Protein AF-A0A1G3C0N1-F1 (afdb_monomer_lite)

Foldseek 3Di:
DLVVLLVQLVQQVVCLVVVNQDDPQAGQRPHPALQVNLQVLLVCLLVLVVVLVVDPDPVSNVVSVVSNVSSVVNNVRSVPPVSVVSSLVSNCVVCVVVVVVVVNVVSVVVVVVCVVVPDPVVVVVVVVVVPVVVVVVVCPPVVVVVLLVVLQVVQCVVPVDPGQDDDPVSSVVSSVVVVVVVVD

Structure (mmCIF, N/CA/C/O backbone):
data_AF-A0A1G3C0N1-F1
#
_entry.id   AF-A0A1G3C0N1-F1
#
loop_
_atom_site.group_PDB
_atom_site.id
_atom_site.type_symbol
_atom_site.label_atom_id
_atom_site.label_alt_id
_atom_site.label_comp_id
_atom_site.label_asym_id
_atom_site.label_entity_id
_atom_site.label_seq_id
_atom_site.pdbx_PDB_ins_code
_atom_site.Cartn_x
_atom_site.Cartn_y
_atom_site.Cartn_z
_atom_site.occupancy
_atom_site.B_iso_or_equiv
_atom_site.auth_seq_id
_atom_site.auth_comp_id
_atom_site.auth_asym_id
_atom_site.auth_atom_id
_atom_site.pdbx_PDB_model_num
ATOM 1 N N . MET A 1 1 ? -17.472 -2.611 -1.459 1.00 78.94 1 MET A N 1
ATOM 2 C CA . MET A 1 1 ? -16.005 -2.430 -1.594 1.00 78.94 1 MET A CA 1
ATOM 3 C C . MET A 1 1 ? -15.226 -2.681 -0.298 1.00 78.94 1 MET A C 1
ATOM 5 O O . MET A 1 1 ? -14.210 -3.360 -0.350 1.00 78.94 1 MET A O 1
ATOM 9 N N . LEU A 1 2 ? -15.660 -2.189 0.870 1.00 82.31 2 LEU A N 1
ATOM 10 C CA . LEU A 1 2 ? -14.962 -2.485 2.137 1.00 82.31 2 LEU A CA 1
ATOM 11 C C . LEU A 1 2 ? -15.117 -3.945 2.584 1.00 82.31 2 LEU A C 1
ATOM 13 O O . LEU A 1 2 ? -14.134 -4.579 2.949 1.00 82.31 2 LEU A O 1
ATOM 17 N N . ILE A 1 3 ? -16.322 -4.504 2.449 1.00 83.62 3 ILE A N 1
ATOM 18 C CA . ILE A 1 3 ? -16.603 -5.918 2.749 1.00 83.62 3 ILE A CA 1
ATOM 19 C C . ILE A 1 3 ? -15.749 -6.840 1.865 1.00 83.62 3 ILE A C 1
ATOM 21 O O . ILE A 1 3 ? -15.097 -7.752 2.359 1.00 83.62 3 ILE A O 1
ATOM 25 N N . THR A 1 4 ? -15.679 -6.554 0.559 1.00 86.31 4 THR A N 1
ATOM 26 C CA . THR A 1 4 ? -14.843 -7.312 -0.385 1.00 86.31 4 THR A CA 1
ATOM 27 C C . THR A 1 4 ? -13.362 -7.223 -0.027 1.00 86.31 4 THR A C 1
ATOM 29 O O . THR A 1 4 ? -12.650 -8.211 -0.144 1.00 86.31 4 THR A O 1
ATOM 32 N N . CYS A 1 5 ? -12.898 -6.073 0.470 1.00 85.12 5 CYS A N 1
ATOM 33 C CA . CYS A 1 5 ? -11.532 -5.929 0.966 1.00 85.12 5 CYS A CA 1
ATOM 34 C C . CYS A 1 5 ? -11.276 -6.777 2.211 1.00 85.12 5 CYS A C 1
ATOM 36 O O . CYS A 1 5 ? -10.272 -7.480 2.264 1.00 85.12 5 CYS A O 1
ATOM 38 N N . GLY A 1 6 ? -12.217 -6.796 3.159 1.00 86.12 6 GLY A N 1
ATOM 39 C CA . GLY A 1 6 ? -12.150 -7.680 4.321 1.00 86.12 6 GLY A CA 1
ATOM 40 C C . GLY A 1 6 ? -12.048 -9.153 3.929 1.00 86.12 6 GLY A C 1
ATOM 41 O O . GLY A 1 6 ? -11.171 -9.853 4.428 1.00 86.12 6 GLY A O 1
ATOM 42 N N . LEU A 1 7 ? -12.871 -9.600 2.976 1.00 87.31 7 LEU A N 1
ATOM 43 C CA . LEU A 1 7 ? -12.836 -10.973 2.458 1.00 87.31 7 LEU A CA 1
ATOM 44 C C . LEU A 1 7 ? -11.502 -11.306 1.778 1.00 87.31 7 LEU A C 1
ATOM 46 O O . LEU A 1 7 ? -10.927 -12.360 2.040 1.00 87.31 7 LEU A O 1
ATOM 50 N N . VAL A 1 8 ? -10.975 -10.403 0.947 1.00 86.81 8 VAL A N 1
ATOM 51 C CA . VAL A 1 8 ? -9.678 -10.587 0.274 1.00 86.81 8 VAL A CA 1
ATOM 52 C C . VAL A 1 8 ? -8.527 -10.644 1.281 1.00 86.81 8 VAL A C 1
ATOM 54 O O . VAL A 1 8 ? -7.640 -11.485 1.144 1.00 86.81 8 VAL A O 1
ATOM 57 N N . CYS A 1 9 ? -8.540 -9.792 2.308 1.00 85.56 9 CYS A N 1
ATOM 58 C CA . CYS A 1 9 ? -7.547 -9.818 3.381 1.00 85.56 9 CYS A CA 1
ATOM 59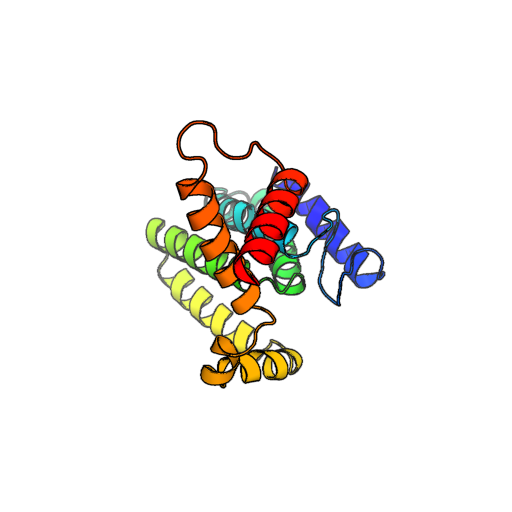 C C . CYS A 1 9 ? -7.649 -11.100 4.217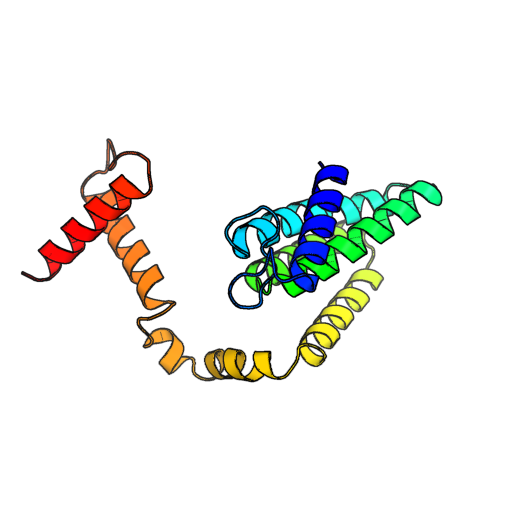 1.00 85.56 9 CYS A C 1
ATOM 61 O O . CYS A 1 9 ? -6.628 -11.722 4.496 1.00 85.56 9 CYS A O 1
ATOM 63 N N . ALA A 1 10 ? -8.861 -11.545 4.560 1.00 86.50 10 ALA A N 1
ATOM 64 C CA . ALA A 1 10 ? -9.079 -12.795 5.286 1.00 86.50 10 ALA A CA 1
ATOM 65 C C . ALA A 1 10 ? -8.600 -14.016 4.482 1.00 86.50 10 ALA A C 1
ATOM 67 O O . ALA A 1 10 ? -7.863 -14.847 5.013 1.00 86.50 10 ALA A O 1
ATOM 68 N N . TYR A 1 11 ? -8.932 -14.082 3.187 1.00 86.69 11 TYR A N 1
ATOM 69 C CA . TYR A 1 11 ? -8.416 -15.107 2.276 1.00 86.69 11 TYR A CA 1
ATOM 70 C C . TYR A 1 11 ? -6.889 -15.047 2.160 1.00 86.69 11 TYR A C 1
ATOM 72 O O . TYR A 1 11 ? -6.219 -16.074 2.209 1.00 86.69 11 TYR A O 1
ATOM 80 N N . GLY A 1 12 ? -6.321 -13.843 2.057 1.00 83.56 12 GLY A N 1
ATOM 81 C CA . GLY A 1 12 ? -4.876 -13.636 2.023 1.00 83.56 12 GLY A CA 1
ATOM 82 C C . GLY A 1 12 ? -4.170 -14.131 3.281 1.00 83.56 12 GLY A C 1
ATOM 83 O O . GLY A 1 12 ? -3.125 -14.765 3.173 1.00 83.56 12 GLY A O 1
ATOM 84 N N . LEU A 1 13 ? -4.748 -13.884 4.458 1.00 85.00 13 LEU A N 1
ATOM 85 C CA . LEU A 1 13 ? -4.228 -14.373 5.735 1.00 85.00 13 LEU A CA 1
ATOM 86 C C . LEU A 1 13 ? -4.311 -15.892 5.825 1.00 85.00 13 LEU A C 1
ATOM 88 O O . LEU A 1 13 ? -3.309 -16.537 6.123 1.00 85.00 13 LEU A O 1
ATOM 92 N N . TYR A 1 14 ? -5.468 -16.469 5.501 1.00 84.69 14 TYR A N 1
ATOM 93 C CA . TYR A 1 14 ? -5.639 -17.919 5.451 1.00 84.69 14 TYR A CA 1
ATOM 94 C C . TYR A 1 14 ? -4.638 -18.571 4.484 1.00 84.69 14 TYR A C 1
ATOM 96 O O . TYR A 1 14 ? -3.935 -19.515 4.843 1.00 84.69 14 TYR A O 1
ATOM 104 N N . GLY A 1 15 ? -4.496 -18.011 3.282 1.00 79.38 15 GLY A N 1
ATOM 105 C CA . GLY A 1 15 ? -3.533 -18.448 2.275 1.00 79.38 15 GLY A CA 1
ATOM 106 C C . GLY A 1 15 ? -2.071 -18.265 2.696 1.00 79.38 15 GLY A C 1
ATOM 107 O O . GLY A 1 15 ? -1.213 -19.038 2.274 1.00 79.38 15 GLY A O 1
ATOM 108 N N . TYR A 1 16 ? -1.776 -17.275 3.542 1.00 79.88 16 TYR A N 1
ATOM 109 C CA . TYR A 1 16 ? -0.444 -17.063 4.108 1.00 79.88 16 TYR A CA 1
ATOM 110 C C . TYR A 1 16 ? -0.101 -18.094 5.191 1.00 79.88 16 TYR A C 1
ATOM 112 O O . TYR A 1 16 ? 1.035 -18.546 5.254 1.00 79.88 16 TYR A O 1
ATOM 120 N N . TYR A 1 17 ? -1.057 -18.513 6.023 1.00 78.62 17 TYR A N 1
ATOM 121 C CA . TYR A 1 17 ? -0.807 -19.567 7.017 1.00 78.62 17 TYR A CA 1
ATOM 122 C C . TYR A 1 17 ? -0.765 -20.972 6.405 1.00 78.62 17 TYR A C 1
ATOM 124 O O . TYR A 1 17 ? -0.020 -21.823 6.878 1.00 78.62 17 TYR A O 1
ATOM 132 N N . THR A 1 18 ? -1.531 -21.212 5.340 1.00 78.88 18 THR A N 1
ATOM 133 C CA . THR A 1 18 ? -1.584 -22.511 4.643 1.00 78.88 18 THR A CA 1
ATOM 134 C C . THR A 1 18 ? -0.496 -22.693 3.583 1.00 78.88 18 THR A C 1
ATOM 136 O O . THR A 1 18 ? -0.306 -23.798 3.089 1.00 78.88 18 THR A O 1
ATOM 139 N N . GLY A 1 19 ? 0.227 -21.631 3.215 1.00 73.81 19 GLY A N 1
ATOM 140 C CA . GLY A 1 19 ? 1.293 -21.690 2.208 1.00 73.81 19 GLY A CA 1
ATOM 141 C C . GLY A 1 19 ? 0.834 -21.527 0.756 1.00 73.81 19 GLY A C 1
ATOM 142 O O . GLY A 1 19 ? 1.676 -21.446 -0.133 1.00 73.81 19 GLY A O 1
ATOM 143 N N . ILE A 1 20 ? -0.474 -21.433 0.500 1.00 70.81 20 ILE A N 1
ATOM 144 C CA . ILE A 1 20 ? -1.059 -21.434 -0.853 1.00 70.81 20 ILE A CA 1
ATOM 145 C C . ILE A 1 20 ? -0.963 -20.052 -1.523 1.00 70.81 20 ILE A C 1
ATOM 147 O O . ILE A 1 20 ? -0.768 -19.958 -2.732 1.00 70.81 20 ILE A O 1
ATOM 151 N N . ALA A 1 21 ? -1.070 -18.964 -0.750 1.00 71.19 21 ALA A N 1
ATOM 152 C CA . ALA A 1 21 ? -1.105 -17.587 -1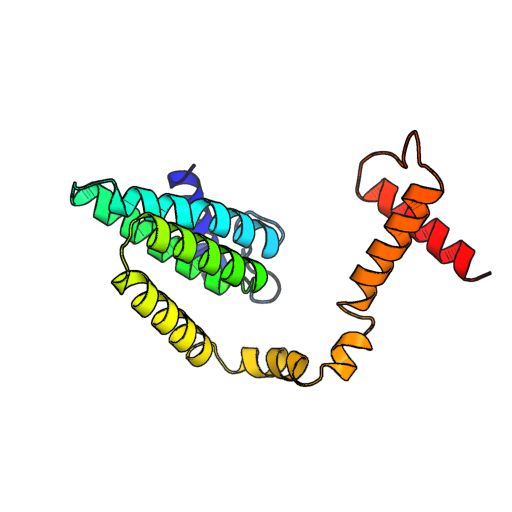.268 1.00 71.19 21 ALA A CA 1
ATOM 153 C C . ALA A 1 21 ? 0.143 -16.770 -0.884 1.00 71.19 21 ALA A C 1
ATOM 155 O O . ALA A 1 21 ? 0.059 -15.574 -0.564 1.00 71.19 21 ALA A O 1
ATOM 156 N N . ILE A 1 22 ? 1.302 -17.434 -0.892 1.00 72.19 22 ILE A N 1
ATOM 157 C CA . ILE A 1 22 ? 2.602 -16.842 -0.577 1.00 72.19 22 ILE A CA 1
ATOM 158 C C . ILE A 1 22 ? 3.447 -16.757 -1.845 1.00 72.19 22 ILE A C 1
ATOM 160 O O . ILE A 1 22 ? 3.640 -17.744 -2.546 1.00 72.19 22 ILE A O 1
ATOM 164 N N . ASN A 1 23 ? 4.040 -15.591 -2.093 1.00 71.62 23 ASN A N 1
ATOM 165 C CA . ASN A 1 23 ? 5.101 -15.448 -3.087 1.00 71.62 23 ASN A CA 1
ATOM 166 C C . ASN A 1 23 ? 6.341 -14.847 -2.416 1.00 71.62 23 ASN A C 1
ATOM 168 O O . ASN A 1 23 ? 6.271 -13.754 -1.849 1.00 71.62 23 ASN A O 1
ATOM 172 N N . ALA A 1 24 ? 7.464 -15.570 -2.436 1.00 69.44 24 ALA A N 1
ATOM 173 C CA . ALA A 1 24 ? 8.727 -15.170 -1.802 1.00 69.44 24 ALA A CA 1
ATOM 174 C C . ALA A 1 24 ? 8.590 -14.759 -0.314 1.00 69.44 24 ALA A C 1
ATOM 176 O O . ALA A 1 24 ? 9.202 -13.787 0.135 1.00 69.44 24 ALA A O 1
ATOM 177 N N . GLY A 1 25 ? 7.754 -15.472 0.450 1.00 68.31 25 GLY A N 1
ATOM 178 C CA . GLY A 1 25 ? 7.493 -15.174 1.865 1.00 68.31 25 GLY A CA 1
ATOM 179 C C . GLY A 1 25 ? 6.629 -13.930 2.107 1.00 68.31 25 GLY A C 1
ATOM 180 O O . GLY A 1 25 ? 6.636 -13.396 3.213 1.00 68.31 25 GLY A O 1
ATOM 181 N N . ARG A 1 26 ? 5.922 -13.434 1.083 1.00 73.88 26 ARG A N 1
ATOM 182 C CA . ARG A 1 26 ? 5.021 -12.274 1.168 1.00 73.88 26 ARG A CA 1
ATOM 183 C C . ARG A 1 26 ? 3.589 -12.680 0.861 1.00 73.88 26 ARG A C 1
ATOM 185 O O . ARG A 1 26 ? 3.360 -13.543 0.014 1.00 73.88 26 ARG A O 1
ATOM 192 N N . LEU A 1 27 ? 2.642 -12.013 1.515 1.00 77.19 27 LEU A N 1
ATOM 193 C CA . LEU A 1 27 ? 1.213 -12.208 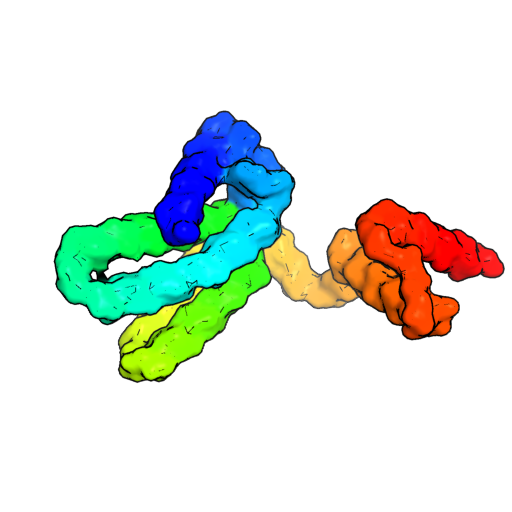1.283 1.00 77.19 27 LEU A CA 1
ATOM 194 C C . LEU A 1 27 ? 0.810 -11.661 -0.092 1.00 77.19 27 LEU A C 1
ATOM 196 O O . LEU A 1 27 ? 1.104 -10.512 -0.433 1.00 77.19 27 LEU A O 1
ATOM 200 N N . VAL A 1 28 ? 0.150 -12.505 -0.884 1.00 76.44 28 VAL A N 1
ATOM 201 C CA . VAL A 1 28 ? -0.236 -12.208 -2.271 1.00 76.44 28 VAL A CA 1
ATOM 202 C C . VAL A 1 28 ? -1.752 -12.382 -2.504 1.00 76.44 28 VAL A C 1
ATOM 204 O O . VAL A 1 28 ? -2.322 -11.685 -3.344 1.00 76.44 28 VAL A O 1
ATOM 207 N N . ALA A 1 29 ? -2.437 -13.138 -1.633 1.00 80.62 29 ALA A N 1
ATOM 208 C CA . ALA A 1 29 ? -3.884 -13.397 -1.675 1.00 80.62 29 ALA A CA 1
ATOM 209 C C . ALA A 1 29 ? -4.353 -13.811 -3.083 1.00 80.62 29 ALA A C 1
ATOM 211 O O . ALA A 1 29 ? -3.704 -14.627 -3.725 1.00 80.62 29 ALA A O 1
ATOM 212 N N . THR A 1 30 ? -5.472 -13.268 -3.566 1.00 79.00 30 THR A N 1
ATOM 213 C CA . THR A 1 30 ? -6.006 -13.485 -4.923 1.00 79.00 30 THR A CA 1
ATOM 214 C C . THR A 1 30 ? -5.265 -12.719 -6.018 1.00 79.00 30 THR A C 1
ATOM 216 O O . THR A 1 30 ? -5.529 -12.929 -7.199 1.00 79.00 30 THR A O 1
ATOM 219 N N . PHE A 1 31 ? -4.366 -11.802 -5.662 1.00 76.25 31 PHE A N 1
ATOM 220 C CA . PHE A 1 31 ? -3.548 -11.102 -6.648 1.00 76.25 31 PHE A CA 1
ATOM 221 C C . PHE A 1 31 ? -2.333 -11.960 -6.992 1.00 76.25 31 PHE A C 1
ATOM 223 O O . PHE A 1 31 ? -1.926 -12.766 -6.189 1.00 76.25 31 PHE A O 1
ATOM 230 N N . GLU A 1 32 ? -1.705 -11.795 -8.156 1.00 73.50 32 GLU A N 1
ATOM 231 C CA . GLU A 1 32 ? -0.473 -12.547 -8.483 1.00 73.50 32 GLU A CA 1
ATOM 232 C C . GLU A 1 32 ? 0.788 -11.933 -7.839 1.00 73.50 32 GLU A C 1
ATOM 234 O O . GLU A 1 32 ? 1.835 -12.571 -7.728 1.00 73.50 32 GLU A O 1
ATOM 239 N N . TYR A 1 33 ? 0.709 -10.660 -7.428 1.00 78.31 33 TYR A N 1
ATOM 240 C CA . TYR A 1 33 ? 1.847 -9.893 -6.917 1.00 78.31 33 TYR A CA 1
ATOM 241 C C . TYR A 1 33 ? 1.492 -9.143 -5.635 1.00 78.31 33 TYR A C 1
ATOM 243 O O . TYR A 1 33 ? 0.516 -8.390 -5.589 1.00 78.31 33 TYR A O 1
ATOM 251 N N . HIS A 1 34 ? 2.385 -9.232 -4.647 1.00 78.94 34 HIS A N 1
ATOM 252 C CA . HIS A 1 34 ? 2.273 -8.555 -3.349 1.00 78.94 34 HIS A CA 1
ATOM 253 C C . HIS A 1 34 ? 2.073 -7.032 -3.490 1.00 78.94 34 HIS A C 1
ATOM 255 O O . HIS A 1 34 ? 1.355 -6.391 -2.733 1.00 78.94 34 HIS A O 1
ATOM 261 N N . SER A 1 35 ? 2.659 -6.402 -4.507 1.00 81.44 35 SER A N 1
ATOM 262 C CA . SER A 1 35 ? 2.508 -4.958 -4.705 1.00 81.44 35 SER A CA 1
ATOM 263 C C . SER A 1 35 ? 1.080 -4.540 -5.077 1.00 81.44 35 SER A C 1
ATOM 265 O O . SER A 1 35 ? 0.689 -3.416 -4.763 1.00 81.44 35 SER A O 1
ATOM 267 N N . ARG A 1 36 ? 0.290 -5.409 -5.725 1.00 84.94 36 ARG A N 1
ATOM 268 C CA . ARG A 1 36 ? -1.091 -5.091 -6.128 1.00 84.94 36 ARG A CA 1
ATOM 269 C C . ARG A 1 36 ? -2.025 -5.096 -4.923 1.00 84.94 36 ARG A C 1
ATOM 271 O O . ARG A 1 36 ? -2.733 -4.114 -4.716 1.00 84.94 36 ARG A O 1
ATOM 278 N N . ILE A 1 37 ? -1.959 -6.141 -4.093 1.00 84.75 37 ILE A N 1
ATOM 279 C CA . ILE A 1 37 ? -2.786 -6.217 -2.884 1.00 84.75 37 ILE A CA 1
ATOM 280 C C . ILE A 1 37 ? -2.438 -5.096 -1.898 1.00 84.75 37 ILE A C 1
ATOM 282 O O . ILE A 1 37 ? -3.336 -4.453 -1.363 1.00 84.75 37 ILE A O 1
ATOM 286 N N . ALA A 1 38 ? -1.151 -4.761 -1.739 1.00 85.00 38 ALA A N 1
ATOM 287 C CA . ALA A 1 38 ? -0.750 -3.659 -0.869 1.00 85.00 38 ALA A CA 1
ATOM 288 C C . ALA A 1 38 ? -1.354 -2.316 -1.298 1.00 85.00 38 ALA A C 1
ATOM 290 O O . ALA A 1 38 ? -1.772 -1.537 -0.446 1.00 85.00 38 ALA A O 1
ATOM 291 N N . LYS A 1 39 ? -1.406 -2.045 -2.612 1.00 86.88 39 LYS A N 1
ATOM 292 C CA . LYS A 1 39 ? -2.030 -0.831 -3.159 1.00 86.88 39 LYS A CA 1
ATOM 293 C C . LYS A 1 39 ? -3.532 -0.811 -2.895 1.00 86.88 39 LYS A C 1
ATOM 295 O O . LYS A 1 39 ? -4.061 0.207 -2.457 1.00 86.88 39 LYS A O 1
ATOM 300 N N . TYR A 1 40 ? -4.193 -1.943 -3.122 1.00 88.38 40 TYR A N 1
ATOM 301 C CA . TYR A 1 40 ? -5.620 -2.097 -2.862 1.00 88.38 40 TYR A CA 1
ATOM 302 C C . TYR A 1 40 ? -5.962 -1.833 -1.386 1.00 88.38 40 TYR A C 1
ATOM 304 O O . TYR A 1 40 ? -6.843 -1.026 -1.092 1.00 88.38 40 TYR A O 1
ATOM 312 N N . ILE A 1 41 ? -5.193 -2.416 -0.459 1.00 86.81 41 ILE A N 1
ATOM 313 C CA . ILE A 1 41 ? -5.357 -2.180 0.981 1.00 86.81 41 ILE A CA 1
ATOM 314 C C . ILE A 1 41 ? -5.046 -0.720 1.335 1.00 86.81 41 ILE A C 1
ATOM 316 O O . ILE A 1 41 ? -5.824 -0.100 2.054 1.00 86.81 41 ILE A O 1
ATOM 320 N N . SER A 1 42 ? -3.963 -0.136 0.805 1.00 87.06 42 SER A N 1
ATOM 321 C CA . SER A 1 42 ? -3.594 1.260 1.101 1.00 87.06 42 SER A CA 1
ATOM 322 C C . SER A 1 42 ? -4.633 2.286 0.647 1.00 87.06 42 SER A C 1
ATOM 324 O O . SER A 1 42 ? -4.713 3.358 1.234 1.00 87.06 42 SER A O 1
ATOM 326 N N . LEU A 1 43 ? -5.442 1.963 -0.366 1.00 88.81 43 LEU A N 1
ATOM 327 C CA . LEU A 1 43 ? -6.521 2.835 -0.827 1.00 88.81 43 LEU A CA 1
ATOM 328 C C . LEU A 1 43 ? -7.744 2.764 0.098 1.00 88.81 43 LEU A C 1
ATOM 330 O O . LEU A 1 43 ? -8.369 3.780 0.387 1.00 88.81 43 LEU A O 1
ATOM 334 N N . LEU A 1 44 ? -8.097 1.561 0.559 1.00 89.38 44 LEU A N 1
ATOM 335 C CA . LEU A 1 44 ? -9.331 1.322 1.313 1.00 89.38 44 LEU A CA 1
ATOM 336 C C . LEU A 1 44 ? -9.166 1.491 2.826 1.00 89.38 44 LEU A C 1
ATOM 338 O O . LEU A 1 44 ? -10.133 1.833 3.508 1.00 89.38 44 LEU A O 1
ATOM 342 N N . LEU A 1 45 ? -7.960 1.285 3.357 1.00 88.69 45 LEU A N 1
ATOM 343 C CA . LEU A 1 45 ? -7.682 1.413 4.786 1.00 88.69 45 LEU A CA 1
ATOM 344 C C . LEU A 1 45 ? -7.957 2.837 5.317 1.00 88.69 45 LEU A C 1
ATOM 346 O O . LEU A 1 45 ? -8.668 2.947 6.315 1.00 88.69 45 LEU A O 1
ATOM 350 N N . PRO A 1 46 ? -7.506 3.932 4.669 1.00 88.38 46 PRO A N 1
ATOM 351 C CA . PRO A 1 46 ? -7.803 5.286 5.140 1.00 88.38 46 PRO A CA 1
ATOM 352 C C . PRO A 1 46 ? -9.303 5.605 5.109 1.00 88.38 46 PRO A C 1
ATOM 354 O O . PRO A 1 46 ? -9.814 6.270 6.005 1.00 88.38 46 PRO A O 1
ATOM 357 N N . ILE A 1 47 ? -10.031 5.071 4.122 1.00 89.56 47 ILE A N 1
ATOM 358 C CA . ILE A 1 47 ? -11.488 5.227 4.014 1.00 89.56 47 ILE A CA 1
ATOM 359 C C . ILE A 1 47 ? -12.184 4.530 5.192 1.00 89.56 47 ILE A C 1
ATOM 361 O O . ILE A 1 47 ? -13.062 5.121 5.821 1.00 89.56 47 ILE A O 1
ATOM 365 N N . ALA A 1 48 ? -11.761 3.308 5.536 1.00 88.81 48 ALA A N 1
ATOM 366 C CA . ALA A 1 48 ? -12.272 2.588 6.704 1.00 88.81 48 ALA A CA 1
ATOM 367 C C . ALA A 1 48 ? -12.027 3.364 8.010 1.00 88.81 48 ALA A C 1
ATOM 369 O O . ALA A 1 48 ? -12.916 3.430 8.859 1.00 88.81 48 ALA A O 1
ATOM 370 N N . VAL A 1 49 ? -10.858 4.002 8.145 1.00 87.62 49 VAL A N 1
ATOM 371 C CA . VAL A 1 49 ? -10.524 4.862 9.293 1.00 87.62 49 VAL A CA 1
ATOM 372 C C . VAL A 1 49 ? -11.434 6.093 9.355 1.00 87.62 49 VAL A C 1
ATOM 374 O O . VAL A 1 49 ? -11.955 6.401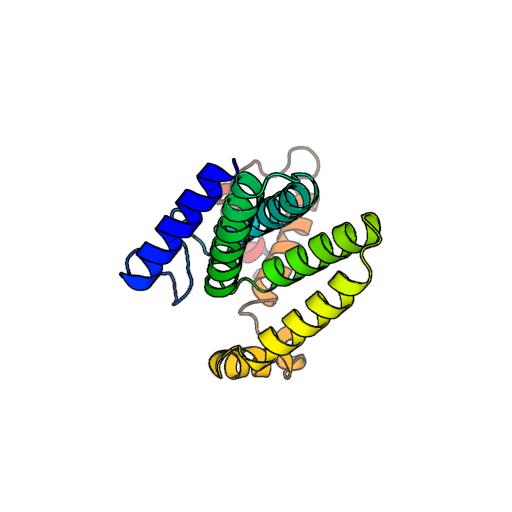 10.425 1.00 87.62 49 VAL A O 1
ATOM 377 N N . CYS A 1 50 ? -11.697 6.769 8.232 1.00 87.88 50 CYS A N 1
ATOM 378 C CA . CYS A 1 50 ? -12.652 7.884 8.197 1.00 87.88 50 CYS A CA 1
ATOM 379 C C . CYS A 1 50 ? -14.055 7.453 8.650 1.00 87.88 50 CYS A C 1
ATOM 381 O O . CYS A 1 50 ? -14.663 8.114 9.492 1.00 87.88 50 CYS A O 1
ATOM 383 N N . LEU A 1 51 ? -14.555 6.327 8.130 1.00 87.69 51 LEU A N 1
ATOM 384 C CA . LEU A 1 51 ? -15.874 5.793 8.488 1.00 87.69 51 LEU A CA 1
ATOM 385 C C . LEU A 1 51 ? -15.953 5.412 9.971 1.00 87.69 51 LEU A C 1
ATOM 387 O O . LEU A 1 51 ? -16.983 5.637 10.601 1.00 87.69 51 LEU A O 1
ATOM 391 N N . PHE A 1 52 ? -14.863 4.900 10.547 1.00 87.94 52 PHE A N 1
ATOM 392 C CA . PHE A 1 52 ? -14.789 4.583 11.975 1.00 87.94 52 PHE A CA 1
ATOM 393 C C . PHE A 1 52 ? -14.978 5.819 12.867 1.00 87.94 52 PHE A C 1
ATOM 395 O O . PHE A 1 52 ? -15.551 5.706 13.948 1.00 87.94 52 PHE A O 1
ATOM 402 N N . PHE A 1 53 ? -14.514 6.994 12.428 1.00 85.19 53 PHE A N 1
ATOM 403 C CA . PHE A 1 53 ? -14.741 8.255 13.144 1.00 85.19 53 PHE A CA 1
ATOM 404 C C . PHE A 1 53 ? -16.104 8.890 12.852 1.00 85.19 53 PHE A C 1
ATOM 406 O O . PHE A 1 53 ? -16.585 9.679 13.664 1.00 85.19 53 PHE A O 1
ATOM 413 N N . TYR A 1 54 ? -16.712 8.563 11.712 1.00 88.19 54 TYR A N 1
ATOM 414 C CA . TYR A 1 54 ? -18.020 9.080 11.319 1.00 88.19 54 TYR A CA 1
ATOM 415 C C . TYR A 1 54 ? -19.169 8.385 12.064 1.00 88.19 54 TYR A C 1
ATOM 417 O O . TYR A 1 54 ? -20.051 9.054 12.605 1.00 88.19 54 TYR A O 1
ATOM 425 N N . TYR A 1 55 ? -19.156 7.049 12.128 1.00 88.88 55 TYR A N 1
ATOM 426 C CA . TYR A 1 55 ? -20.202 6.287 12.812 1.00 88.88 55 TYR A CA 1
ATOM 427 C C . TYR A 1 55 ? -20.049 6.335 14.336 1.00 88.88 55 TYR A C 1
ATOM 429 O O . TYR A 1 55 ? -18.964 6.127 14.880 1.00 88.88 55 TYR A O 1
ATOM 437 N N . LYS A 1 56 ? -21.167 6.562 15.035 1.00 85.12 56 LYS A N 1
ATOM 438 C CA . LYS A 1 56 ? -21.230 6.564 16.507 1.00 85.12 56 LYS A CA 1
ATOM 439 C C . LYS A 1 56 ? -21.749 5.248 17.093 1.00 85.12 56 LYS A C 1
ATOM 441 O O . LYS A 1 56 ? -21.503 4.984 18.267 1.00 85.12 56 LYS A O 1
ATOM 446 N N . ASP A 1 57 ? -22.408 4.418 16.285 1.00 93.00 57 ASP A N 1
ATOM 447 C CA . ASP A 1 57 ? -22.966 3.139 16.728 1.00 93.00 57 ASP A CA 1
ATOM 448 C C . ASP A 1 57 ? -21.868 2.141 17.092 1.00 93.00 57 ASP A C 1
ATOM 450 O O . ASP A 1 57 ? -20.923 1.920 16.328 1.00 93.00 57 ASP A O 1
ATOM 454 N N . PHE A 1 58 ? -22.026 1.476 18.237 1.00 89.38 58 PHE A N 1
ATOM 455 C CA . PHE A 1 58 ? -21.033 0.532 18.750 1.00 89.38 58 PHE A CA 1
ATOM 456 C C . PHE A 1 58 ? -20.775 -0.642 17.793 1.00 89.38 58 PHE A C 1
ATOM 458 O O . PHE A 1 58 ? -19.621 -0.970 17.526 1.00 89.38 58 PHE A O 1
ATOM 465 N N . LEU A 1 59 ? -21.830 -1.242 17.230 1.00 88.94 59 LEU A N 1
ATOM 466 C CA . LEU A 1 59 ? -21.712 -2.400 16.334 1.00 88.94 59 LEU A CA 1
ATOM 467 C C . LEU A 1 59 ? -20.969 -2.056 15.035 1.00 88.94 59 LEU A C 1
ATOM 469 O O . LEU A 1 59 ? -20.034 -2.759 14.650 1.00 88.94 59 LEU A O 1
ATOM 473 N N . ASN A 1 60 ? -21.330 -0.939 14.398 1.00 87.75 60 ASN A N 1
ATOM 474 C CA . ASN A 1 60 ? -20.665 -0.466 13.180 1.00 87.75 60 ASN A CA 1
ATOM 475 C C . ASN A 1 60 ? -19.194 -0.140 13.453 1.00 87.75 60 ASN A C 1
ATOM 477 O O . ASN A 1 60 ? -18.307 -0.483 12.668 1.00 87.75 60 ASN A O 1
ATOM 481 N N . ARG A 1 61 ? -18.921 0.469 14.609 1.00 88.19 61 ARG A N 1
ATOM 482 C CA . ARG A 1 61 ? -17.569 0.811 15.039 1.00 88.19 61 ARG A CA 1
ATOM 483 C C . ARG A 1 61 ? -16.719 -0.429 15.329 1.00 88.19 61 ARG A C 1
ATOM 485 O O . ARG A 1 61 ? -15.550 -0.452 14.947 1.00 88.19 61 ARG A O 1
ATOM 492 N N . LEU A 1 62 ? -17.299 -1.470 15.927 1.00 89.56 62 LEU A N 1
ATOM 493 C CA . LEU A 1 62 ? -16.634 -2.753 16.164 1.00 89.56 62 LEU A CA 1
ATOM 494 C C . LEU A 1 62 ? -16.288 -3.459 14.845 1.00 89.56 62 LEU A C 1
ATOM 496 O O . LEU A 1 62 ? -15.146 -3.880 14.661 1.00 89.56 62 LEU A O 1
ATOM 500 N N . TYR A 1 63 ? -17.231 -3.529 13.900 1.00 88.81 63 TYR A N 1
ATOM 501 C CA . TYR A 1 63 ? -16.986 -4.121 12.581 1.00 88.81 63 TYR A CA 1
ATOM 502 C C . TYR A 1 63 ? -15.859 -3.396 11.829 1.00 88.81 63 TYR A C 1
ATOM 504 O O . TYR A 1 63 ? -14.943 -4.027 11.295 1.00 88.81 63 TYR A O 1
ATOM 512 N N . LEU A 1 64 ? -15.887 -2.059 11.830 1.00 89.50 64 LEU A N 1
ATOM 513 C CA . LEU A 1 64 ? -14.851 -1.244 11.196 1.00 89.50 64 LEU A CA 1
ATOM 514 C C . LEU A 1 64 ? -13.493 -1.392 11.892 1.00 89.50 64 LEU A C 1
ATOM 516 O O . LEU A 1 64 ? -12.477 -1.459 11.203 1.00 89.50 64 LEU A O 1
ATOM 520 N N . ALA A 1 65 ? -13.456 -1.503 13.223 1.00 88.88 65 ALA A N 1
ATOM 521 C CA . ALA A 1 65 ? -12.220 -1.765 13.959 1.00 88.88 65 ALA A CA 1
ATOM 522 C C . ALA A 1 65 ? -11.588 -3.101 13.548 1.00 88.88 65 ALA A C 1
ATOM 524 O O . ALA A 1 65 ? -10.402 -3.142 13.217 1.00 88.88 65 ALA A O 1
ATOM 525 N N . ILE A 1 66 ? -12.387 -4.173 13.492 1.00 89.31 66 ILE A N 1
ATOM 526 C CA . ILE A 1 66 ? -11.930 -5.498 13.049 1.00 89.31 66 ILE A CA 1
ATOM 527 C C . ILE A 1 66 ? -11.382 -5.415 11.621 1.00 89.31 66 ILE A C 1
ATOM 529 O O . ILE A 1 66 ? -10.283 -5.903 11.348 1.00 89.31 66 ILE A O 1
ATOM 533 N N . LEU A 1 67 ? -12.101 -4.740 10.719 1.00 90.00 67 LEU A N 1
ATOM 534 C CA . LEU A 1 67 ? -11.669 -4.562 9.334 1.00 90.00 67 LEU A CA 1
ATOM 535 C C . LEU A 1 67 ? -10.332 -3.810 9.236 1.00 90.00 67 LEU A C 1
ATOM 537 O O . LEU A 1 67 ? -9.448 -4.227 8.486 1.00 90.00 67 LEU A O 1
ATOM 541 N N . ILE A 1 68 ? -10.159 -2.725 9.996 1.00 89.19 68 ILE A N 1
ATOM 542 C CA . ILE A 1 68 ? -8.908 -1.952 10.034 1.00 89.19 68 ILE A CA 1
ATOM 543 C C . ILE A 1 68 ? -7.759 -2.820 10.556 1.00 89.19 68 ILE A C 1
ATOM 545 O O . ILE A 1 68 ? -6.679 -2.802 9.961 1.00 89.19 68 ILE A O 1
ATOM 549 N N . CYS A 1 69 ? -7.975 -3.605 11.615 1.00 88.25 69 CYS A N 1
ATOM 550 C CA . CYS A 1 69 ? -6.965 -4.515 12.160 1.00 88.25 69 CYS A CA 1
ATOM 551 C C . CYS A 1 69 ? -6.539 -5.576 11.136 1.00 88.25 69 CYS A C 1
ATOM 553 O O . CYS A 1 69 ? -5.345 -5.727 10.869 1.00 88.25 69 CYS A O 1
ATOM 555 N N . VAL A 1 70 ? -7.502 -6.259 10.510 1.00 88.62 70 VAL A N 1
ATOM 556 C CA . VAL A 1 70 ? -7.247 -7.304 9.502 1.00 88.62 70 VAL A CA 1
ATOM 557 C C . VAL A 1 70 ? -6.498 -6.741 8.291 1.00 88.62 70 VAL A C 1
ATOM 559 O O . VAL A 1 70 ? -5.505 -7.321 7.839 1.00 88.62 70 VAL A O 1
ATOM 562 N N . CYS A 1 71 ? -6.927 -5.585 7.782 1.00 87.62 71 CYS A N 1
ATOM 563 C CA . CYS A 1 71 ? -6.274 -4.911 6.661 1.00 87.62 71 CYS A CA 1
ATOM 564 C C . CYS A 1 71 ? -4.864 -4.423 7.024 1.00 87.62 71 CYS A C 1
ATOM 566 O O . CYS A 1 71 ? -3.936 -4.610 6.238 1.00 87.62 71 CYS A O 1
ATOM 568 N N . SER A 1 72 ? -4.673 -3.847 8.215 1.00 86.06 72 SER A N 1
ATOM 569 C CA . SER A 1 72 ? -3.355 -3.390 8.683 1.00 86.06 72 SER A CA 1
ATOM 570 C C . SER A 1 72 ? -2.376 -4.555 8.805 1.00 86.06 72 SER A C 1
ATOM 572 O O . SER A 1 72 ? -1.252 -4.475 8.310 1.00 86.06 72 SER A O 1
ATOM 574 N N . PHE A 1 73 ? -2.816 -5.670 9.390 1.00 84.69 73 PHE A N 1
ATOM 575 C CA . PHE A 1 73 ? -1.989 -6.865 9.533 1.00 84.69 73 PHE A CA 1
ATOM 576 C C . PHE A 1 73 ? -1.626 -7.477 8.170 1.00 84.69 73 PHE A C 1
ATOM 578 O O . PHE A 1 73 ? -0.458 -7.764 7.897 1.00 84.69 73 PHE A O 1
ATOM 585 N N . SER A 1 74 ? -2.599 -7.566 7.259 1.00 84.94 74 SER A N 1
ATOM 586 C CA . SER A 1 74 ? -2.375 -8.027 5.880 1.00 84.94 74 SER A CA 1
ATOM 587 C C . SER A 1 74 ? -1.395 -7.124 5.122 1.00 84.94 74 SER A C 1
ATOM 589 O O . SER A 1 74 ? -0.514 -7.608 4.404 1.00 84.94 74 SER A O 1
ATOM 591 N N . LEU A 1 75 ? -1.487 -5.803 5.313 1.00 84.06 75 LEU A N 1
ATOM 592 C CA . LEU A 1 75 ? -0.576 -4.834 4.706 1.00 84.06 75 LEU A CA 1
ATOM 593 C C . LEU A 1 75 ? 0.870 -5.039 5.186 1.00 84.06 75 LEU A C 1
ATOM 595 O O . LEU A 1 75 ? 1.797 -4.955 4.373 1.00 84.06 75 LEU A O 1
ATOM 599 N N . ILE A 1 76 ? 1.071 -5.349 6.471 1.00 81.19 76 ILE A N 1
ATOM 600 C CA . ILE A 1 76 ? 2.395 -5.653 7.039 1.00 81.19 76 ILE A CA 1
ATOM 601 C C . ILE A 1 76 ? 2.959 -6.948 6.432 1.00 81.19 76 ILE A C 1
ATOM 603 O O . ILE A 1 76 ? 4.101 -6.986 5.974 1.00 81.19 76 ILE A O 1
ATOM 607 N N . LEU A 1 77 ? 2.147 -7.996 6.314 1.00 78.69 77 LEU A N 1
ATOM 608 C CA . LEU A 1 77 ? 2.566 -9.264 5.698 1.00 78.69 77 LEU A CA 1
ATOM 609 C C . LEU A 1 77 ? 2.902 -9.141 4.204 1.00 78.69 77 LEU A C 1
ATOM 611 O O . LEU A 1 77 ? 3.647 -9.947 3.642 1.00 78.69 77 LEU A O 1
ATOM 615 N N . THR A 1 78 ? 2.390 -8.104 3.546 1.00 80.25 78 THR A N 1
ATOM 616 C CA . THR A 1 78 ? 2.670 -7.840 2.134 1.00 80.25 78 THR A CA 1
ATOM 617 C C . THR A 1 78 ? 4.082 -7.269 1.905 1.00 80.25 78 THR A C 1
ATOM 619 O O . THR A 1 78 ? 4.613 -7.330 0.791 1.00 80.25 78 THR A O 1
ATOM 622 N N . MET A 1 79 ? 4.726 -6.716 2.943 1.00 71.62 79 MET A N 1
ATOM 623 C CA . MET A 1 79 ? 6.094 -6.162 2.899 1.00 71.62 79 MET A CA 1
ATOM 624 C C . MET A 1 79 ? 6.305 -5.043 1.854 1.00 71.62 79 MET A C 1
ATOM 626 O O . MET A 1 79 ? 7.426 -4.778 1.405 1.00 71.62 79 MET A O 1
ATOM 630 N N . SER A 1 80 ? 5.228 -4.362 1.448 1.00 78.06 80 SER A N 1
ATOM 631 C CA . SER A 1 80 ? 5.276 -3.256 0.486 1.00 78.06 80 SER A CA 1
ATOM 632 C C . SER A 1 80 ? 5.561 -1.930 1.189 1.00 78.06 80 SER A C 1
ATOM 634 O O . SER A 1 80 ? 4.650 -1.215 1.604 1.00 78.06 80 SER A O 1
ATOM 636 N N . ARG A 1 81 ? 6.845 -1.570 1.268 1.00 75.06 81 ARG A N 1
ATOM 637 C CA . ARG A 1 81 ? 7.314 -0.333 1.923 1.00 75.06 81 ARG A CA 1
ATOM 638 C C . ARG A 1 81 ? 6.642 0.922 1.362 1.00 75.06 81 ARG A C 1
ATOM 640 O O . ARG A 1 81 ? 6.218 1.782 2.121 1.00 75.06 81 ARG A O 1
ATOM 647 N N . ALA A 1 82 ? 6.505 0.999 0.036 1.00 72.88 82 ALA A N 1
ATOM 648 C CA . ALA A 1 82 ? 5.855 2.127 -0.629 1.00 72.88 82 ALA A CA 1
ATOM 649 C C . ALA A 1 82 ? 4.391 2.285 -0.190 1.00 72.88 82 AL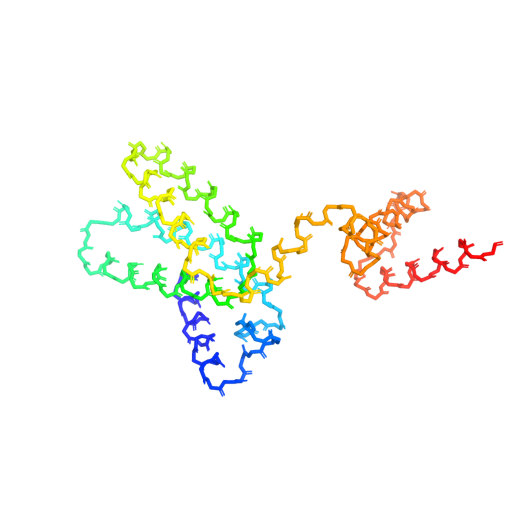A A C 1
ATOM 651 O O . ALA A 1 82 ? 3.931 3.401 0.023 1.00 72.88 82 ALA A O 1
ATOM 652 N N . SER A 1 83 ? 3.677 1.171 -0.004 1.00 81.69 83 SER A N 1
ATOM 653 C CA . SER A 1 83 ? 2.289 1.197 0.458 1.00 81.69 83 SER A CA 1
ATOM 654 C C . SER A 1 83 ? 2.181 1.572 1.933 1.00 81.69 83 SER A C 1
ATOM 656 O O . SER A 1 83 ? 1.242 2.263 2.293 1.00 81.69 83 SER A O 1
ATOM 658 N N . TRP A 1 84 ? 3.134 1.180 2.784 1.00 83.00 84 TRP A N 1
ATOM 659 C CA . TRP A 1 84 ? 3.140 1.606 4.190 1.00 83.00 84 TRP A CA 1
ATOM 660 C C . TRP A 1 84 ? 3.331 3.112 4.318 1.00 83.00 84 TRP A C 1
ATOM 662 O O . TRP A 1 84 ? 2.579 3.764 5.036 1.00 83.00 84 TRP A O 1
ATOM 672 N N . VAL A 1 85 ? 4.298 3.660 3.577 1.00 79.06 85 VAL A N 1
ATOM 673 C CA . VAL A 1 85 ? 4.573 5.100 3.550 1.00 79.06 85 VAL A CA 1
ATOM 674 C C . VAL A 1 85 ? 3.367 5.865 3.006 1.00 79.06 85 VAL A C 1
ATOM 676 O O . VAL A 1 85 ? 2.936 6.831 3.628 1.00 79.06 85 VAL A O 1
ATOM 679 N N . ALA A 1 86 ? 2.777 5.409 1.895 1.00 84.06 86 ALA A N 1
ATOM 680 C CA . ALA A 1 86 ? 1.579 6.030 1.333 1.00 84.06 86 ALA A CA 1
ATOM 681 C C . ALA A 1 86 ? 0.428 6.055 2.350 1.00 84.06 86 ALA A C 1
ATOM 683 O O . ALA A 1 86 ? -0.090 7.124 2.658 1.00 84.06 86 ALA A O 1
ATOM 684 N N . THR A 1 87 ? 0.093 4.902 2.937 1.00 84.75 87 THR A N 1
ATOM 685 C CA . THR A 1 87 ? -0.960 4.797 3.954 1.00 84.75 87 THR A CA 1
ATOM 686 C C . THR A 1 87 ? -0.682 5.696 5.160 1.00 84.75 87 THR A C 1
ATOM 688 O O . THR A 1 87 ? -1.599 6.353 5.647 1.00 84.75 87 THR A O 1
ATOM 691 N N . PHE A 1 88 ? 0.569 5.761 5.628 1.00 83.44 88 PHE A N 1
ATOM 692 C CA . PHE A 1 88 ? 0.959 6.622 6.743 1.00 83.44 88 PHE A CA 1
ATOM 693 C C . PHE A 1 88 ? 0.666 8.095 6.447 1.00 83.44 88 PHE A C 1
ATOM 695 O O . PHE A 1 88 ? -0.035 8.741 7.224 1.00 83.44 88 PHE A O 1
ATOM 702 N N . PHE A 1 89 ? 1.131 8.607 5.305 1.00 83.69 89 PHE A N 1
ATOM 703 C CA . PHE A 1 89 ? 0.882 9.996 4.919 1.00 83.69 89 PHE A CA 1
ATOM 704 C C . PHE A 1 89 ? -0.605 10.283 4.701 1.00 83.69 89 PHE A C 1
ATOM 706 O O . PHE A 1 89 ? -1.083 11.339 5.112 1.00 83.69 89 PHE A O 1
ATOM 713 N N . THR A 1 90 ? -1.360 9.349 4.114 1.00 86.56 90 THR A N 1
ATOM 714 C CA . THR A 1 90 ? -2.803 9.533 3.912 1.00 86.56 90 THR A CA 1
ATOM 715 C C . THR A 1 90 ? -3.559 9.605 5.237 1.00 86.56 90 THR A C 1
ATOM 717 O O . THR A 1 90 ? -4.369 10.511 5.423 1.00 86.56 90 THR A O 1
ATOM 720 N N . ILE A 1 91 ? -3.290 8.699 6.184 1.00 83.50 91 ILE A N 1
ATOM 721 C CA . ILE A 1 91 ? -3.948 8.747 7.498 1.00 83.50 91 ILE A CA 1
ATOM 722 C C . ILE A 1 91 ? -3.493 9.985 8.279 1.00 83.50 91 ILE A C 1
ATOM 724 O O . ILE A 1 91 ? -4.327 10.626 8.914 1.00 83.50 91 ILE A O 1
ATOM 728 N N . LEU A 1 92 ? -2.216 10.373 8.197 1.00 82.81 92 LEU A N 1
ATOM 729 C CA . LEU A 1 92 ? -1.712 11.593 8.833 1.00 82.81 92 LEU A CA 1
ATOM 730 C C . LEU A 1 92 ? -2.459 12.829 8.321 1.00 82.81 92 LEU A C 1
ATOM 732 O O . LEU A 1 92 ? -2.914 13.643 9.126 1.00 82.81 92 LEU A O 1
ATOM 736 N N . PHE A 1 93 ? -2.650 12.933 7.004 1.00 84.44 93 PHE A N 1
ATOM 737 C CA . PHE A 1 93 ? -3.427 14.008 6.389 1.00 84.44 93 PHE A CA 1
ATOM 738 C C . PHE A 1 93 ? -4.883 14.020 6.879 1.00 84.44 93 PHE A C 1
ATOM 740 O O . PHE A 1 93 ? -5.399 15.071 7.254 1.00 84.44 93 PHE A O 1
ATOM 747 N N . ILE A 1 94 ? -5.526 12.852 6.966 1.00 84.12 94 ILE A N 1
ATOM 748 C CA . ILE A 1 94 ? -6.890 12.718 7.502 1.00 84.12 94 ILE A CA 1
ATOM 749 C C . ILE A 1 94 ? -6.954 13.157 8.973 1.00 84.12 94 ILE A C 1
ATOM 751 O O . ILE A 1 94 ? -7.844 13.911 9.360 1.00 84.12 94 ILE A O 1
ATOM 755 N N . CYS A 1 95 ? -6.006 12.728 9.806 1.00 80.56 95 CYS A N 1
ATOM 756 C CA . CYS A 1 95 ? -5.974 13.089 11.226 1.00 80.56 95 CYS A CA 1
ATOM 757 C C . CYS A 1 95 ? -5.765 14.590 11.431 1.00 80.56 95 CYS A C 1
ATOM 759 O O . CYS A 1 95 ? -6.366 15.181 12.334 1.00 80.56 95 CYS A O 1
ATOM 761 N N . PHE A 1 96 ? -4.931 15.198 10.584 1.00 81.19 96 PHE A N 1
ATOM 762 C CA . PHE A 1 96 ? -4.743 16.641 10.539 1.00 81.19 96 PHE A CA 1
ATOM 763 C C . PHE A 1 96 ? -6.042 17.357 10.145 1.00 81.19 96 PHE A C 1
ATOM 765 O O . PHE A 1 96 ? -6.460 18.272 10.853 1.00 81.19 96 PHE A O 1
ATOM 772 N N . ALA A 1 97 ? -6.732 16.888 9.100 1.00 82.94 97 ALA A N 1
ATOM 773 C CA . ALA A 1 97 ? -8.004 17.457 8.650 1.00 82.94 97 ALA A CA 1
ATOM 774 C C . ALA A 1 97 ? -9.119 17.369 9.713 1.00 82.94 97 ALA A C 1
ATOM 776 O O . ALA A 1 97 ? -9.900 18.303 9.861 1.00 82.94 97 ALA A O 1
ATOM 777 N N . ILE A 1 98 ? -9.166 16.288 10.504 1.00 81.25 98 ILE A N 1
ATOM 778 C CA . ILE A 1 98 ? -10.153 16.094 11.589 1.00 81.25 98 ILE A CA 1
ATOM 779 C C . ILE A 1 98 ? -9.710 16.802 12.898 1.00 81.25 98 ILE A C 1
ATOM 781 O O . ILE A 1 98 ? -10.403 16.752 13.912 1.00 81.25 98 ILE A O 1
ATOM 785 N N . GLN A 1 99 ? -8.556 17.486 12.906 1.00 79.25 99 GLN A N 1
ATOM 786 C CA . GLN A 1 99 ? -7.973 18.189 14.064 1.00 79.25 99 GLN A CA 1
ATOM 787 C C . GLN A 1 99 ? -7.699 17.299 15.296 1.00 79.25 99 GLN A C 1
ATOM 789 O O . GLN A 1 99 ? -7.557 17.777 16.425 1.00 79.25 99 GLN A O 1
ATOM 794 N N . LYS A 1 100 ? -7.566 15.982 15.110 1.00 69.88 100 LYS A N 1
ATOM 795 C CA . LYS A 1 100 ? -7.337 15.014 16.197 1.00 69.88 100 LYS A CA 1
ATOM 796 C C . LYS A 1 100 ? -5.838 14.842 16.452 1.00 69.88 100 LYS A C 1
ATOM 798 O O . LYS A 1 100 ? -5.259 13.793 16.181 1.00 69.88 100 LYS A O 1
ATOM 803 N N . LYS A 1 101 ? -5.207 15.886 17.005 1.00 68.62 101 LYS A N 1
ATOM 804 C CA . LYS A 1 101 ? -3.746 15.973 17.231 1.00 68.62 101 LYS A CA 1
ATOM 805 C C . LYS A 1 101 ? -3.154 14.797 18.030 1.00 68.62 101 LYS A C 1
ATOM 807 O O . LYS A 1 101 ? -2.023 14.406 17.775 1.00 68.62 101 LYS A O 1
ATOM 812 N N . TYR A 1 102 ? -3.914 14.183 18.941 1.00 69.06 102 TYR A N 1
ATOM 813 C CA . TYR A 1 102 ? -3.456 13.016 19.713 1.00 69.06 102 TYR A CA 1
ATOM 814 C C . TYR A 1 102 ? -3.224 11.767 18.845 1.00 69.06 102 TYR A C 1
ATOM 816 O O . TYR A 1 102 ? -2.330 10.973 19.134 1.00 69.06 102 TYR A O 1
ATOM 824 N N . LEU A 1 103 ? -3.978 11.605 17.750 1.00 66.81 103 LEU A N 1
ATOM 825 C CA . LEU A 1 103 ? -3.800 10.477 16.834 1.00 66.81 103 LEU A CA 1
ATOM 826 C C . LEU A 1 103 ? -2.473 10.577 16.073 1.00 66.81 103 LEU A C 1
ATOM 828 O O . LEU A 1 103 ? -1.884 9.558 15.733 1.00 66.81 103 LEU A O 1
ATOM 832 N N . MET A 1 104 ? -1.973 11.797 15.858 1.00 66.25 104 MET A N 1
ATOM 833 C CA . MET A 1 104 ? -0.684 12.038 15.210 1.00 66.25 104 MET A CA 1
ATOM 834 C C . MET A 1 104 ? 0.471 11.477 16.050 1.00 66.25 104 MET A C 1
ATOM 836 O O . MET A 1 104 ? 1.320 10.764 15.520 1.00 66.25 104 MET A O 1
ATOM 840 N N . PHE A 1 105 ? 0.462 11.716 17.366 1.00 66.69 105 PHE A N 1
ATOM 841 C CA . PHE A 1 105 ? 1.454 11.147 18.285 1.00 66.69 105 PHE A CA 1
ATOM 842 C C . PHE A 1 105 ? 1.364 9.621 18.356 1.00 66.69 105 PHE A C 1
ATOM 844 O O . PHE A 1 105 ? 2.392 8.945 18.308 1.00 66.69 105 PHE A O 1
ATOM 851 N N . LEU A 1 106 ? 0.144 9.073 18.390 1.00 72.56 106 LEU A N 1
ATOM 852 C CA . LEU A 1 106 ? -0.074 7.627 18.368 1.00 72.56 106 LEU A CA 1
ATOM 853 C C . LEU A 1 106 ? 0.461 6.993 17.074 1.00 72.56 106 LEU A C 1
ATOM 855 O O . LEU A 1 106 ? 1.077 5.933 17.121 1.00 72.56 106 LEU A O 1
ATOM 859 N N . MET A 1 107 ? 0.271 7.647 15.925 1.00 68.62 107 MET A N 1
ATOM 860 C CA . MET A 1 107 ? 0.775 7.169 14.635 1.00 68.62 107 MET A CA 1
ATOM 861 C C . MET A 1 107 ? 2.297 7.219 14.537 1.00 68.62 107 MET A C 1
ATOM 863 O O . MET A 1 107 ? 2.901 6.263 14.054 1.00 68.62 107 MET A O 1
ATOM 867 N N . VAL A 1 108 ? 2.924 8.302 15.002 1.00 69.81 108 VAL A N 1
ATOM 868 C CA . VAL A 1 108 ? 4.390 8.400 15.051 1.00 69.81 108 VAL A CA 1
ATOM 869 C C . VAL A 1 108 ? 4.954 7.303 15.956 1.00 69.81 108 VAL A C 1
ATOM 871 O O . VAL A 1 108 ? 5.875 6.604 15.538 1.00 69.81 108 VAL A O 1
ATOM 874 N N . GLY A 1 109 ? 4.343 7.084 17.127 1.00 70.62 109 GLY A N 1
ATOM 875 C CA . GLY A 1 109 ? 4.681 5.988 18.040 1.00 70.62 109 GLY A CA 1
ATOM 876 C C . GLY A 1 109 ? 4.488 4.598 17.423 1.00 70.62 109 GLY A C 1
ATOM 877 O O . GLY A 1 109 ? 5.344 3.727 17.552 1.00 70.62 109 GLY A O 1
ATOM 878 N N . ALA A 1 110 ? 3.392 4.384 16.695 1.00 70.12 110 ALA A N 1
ATOM 879 C CA . ALA A 1 110 ? 3.130 3.121 16.011 1.00 70.12 110 ALA A CA 1
ATOM 880 C C . ALA A 1 110 ? 4.162 2.851 14.906 1.00 70.12 110 ALA A C 1
ATOM 882 O O . ALA A 1 110 ? 4.585 1.711 14.737 1.00 70.12 110 ALA A O 1
ATOM 883 N N . CYS A 1 111 ? 4.609 3.884 14.185 1.00 67.69 111 CYS A N 1
ATOM 884 C CA . CYS A 1 111 ? 5.665 3.763 13.184 1.00 67.69 111 CYS A CA 1
ATOM 885 C C . CYS A 1 111 ? 7.027 3.432 13.797 1.00 67.69 111 CYS A C 1
ATOM 887 O O . CYS A 1 111 ? 7.714 2.560 13.263 1.00 67.69 111 CYS A O 1
ATOM 889 N N . THR A 1 112 ? 7.414 4.062 14.910 1.00 63.75 112 THR A N 1
ATOM 890 C CA . THR A 1 112 ? 8.657 3.712 15.617 1.00 63.75 112 THR A CA 1
ATOM 891 C C . THR A 1 112 ? 8.611 2.292 16.164 1.00 63.75 112 THR A C 1
ATOM 893 O O . THR A 1 112 ? 9.565 1.542 15.970 1.00 63.75 112 THR A O 1
ATOM 896 N N . VAL A 1 113 ? 7.493 1.878 16.764 1.00 66.00 113 VAL A N 1
ATOM 897 C CA . VAL A 1 113 ? 7.319 0.498 17.240 1.00 66.00 113 VAL A CA 1
ATOM 898 C C . VAL A 1 113 ? 7.337 -0.492 16.078 1.00 66.00 113 VAL A C 1
ATOM 900 O O . VAL A 1 113 ? 8.016 -1.508 16.176 1.00 66.00 113 VAL A O 1
ATOM 903 N N . LEU A 1 114 ? 6.681 -0.195 14.949 1.00 66.31 114 LEU A N 1
ATOM 904 C CA . LEU A 1 114 ? 6.753 -1.056 13.765 1.00 66.31 114 LEU A CA 1
ATOM 905 C C . LEU A 1 114 ? 8.204 -1.238 13.314 1.00 66.31 114 LEU A C 1
ATOM 907 O O . LEU A 1 114 ? 8.632 -2.368 13.114 1.00 66.31 114 LEU A O 1
ATOM 911 N N . ILE A 1 115 ? 8.968 -0.147 13.191 1.00 62.69 115 ILE A N 1
ATOM 912 C CA . ILE A 1 115 ? 10.380 -0.186 12.776 1.00 62.69 115 ILE A CA 1
ATOM 913 C C . ILE A 1 115 ? 11.220 -1.056 13.725 1.00 62.69 115 ILE A C 1
ATOM 915 O O . ILE A 1 115 ? 12.100 -1.774 13.254 1.00 62.69 115 ILE A O 1
ATOM 919 N N . LEU A 1 116 ? 10.931 -1.023 15.028 1.00 58.78 116 LEU A N 1
ATOM 920 C CA . LEU A 1 116 ? 11.641 -1.796 16.053 1.00 58.78 116 LEU A CA 1
ATOM 921 C C . LEU A 1 116 ? 11.224 -3.276 16.104 1.00 58.78 116 LEU A C 1
ATOM 923 O O . LEU A 1 116 ? 12.062 -4.138 16.352 1.00 58.78 116 LEU A O 1
ATOM 927 N N . VAL A 1 117 ? 9.944 -3.578 15.873 1.00 59.44 117 VAL A N 1
ATOM 928 C CA . VAL A 1 117 ? 9.373 -4.938 15.960 1.00 59.44 117 VAL A CA 1
ATOM 929 C C . VAL A 1 117 ? 9.625 -5.752 14.686 1.00 59.44 117 VAL A C 1
ATOM 931 O O . VAL A 1 117 ? 9.601 -6.984 14.709 1.00 59.44 117 VAL A O 1
ATOM 934 N N . LEU A 1 118 ? 9.885 -5.091 13.558 1.00 57.12 118 LEU A N 1
ATOM 935 C CA . LEU A 1 118 ? 10.150 -5.756 12.286 1.00 57.12 118 LEU A CA 1
ATOM 936 C C . LEU A 1 118 ? 11.442 -6.614 12.374 1.00 57.12 118 LEU A C 1
ATOM 938 O O . LEU A 1 118 ? 12.529 -6.070 12.571 1.00 57.12 118 LEU A O 1
ATOM 942 N N . PRO A 1 119 ? 11.360 -7.958 12.226 1.00 49.31 119 PRO A N 1
ATOM 943 C CA . PRO A 1 119 ? 12.447 -8.869 12.590 1.00 49.31 119 PRO A CA 1
ATOM 944 C C . PRO A 1 119 ? 13.697 -8.698 11.723 1.00 49.31 119 PRO A C 1
ATOM 946 O O . PRO A 1 119 ? 13.621 -8.245 10.585 1.00 49.31 119 PRO A O 1
ATOM 949 N N . SER A 1 120 ? 14.837 -9.186 12.217 1.00 48.50 120 SER A N 1
ATOM 950 C CA . SER A 1 120 ? 16.197 -9.183 11.632 1.00 48.50 120 SER A CA 1
ATOM 951 C C . SER A 1 120 ? 16.345 -9.428 10.114 1.00 48.50 120 SER A C 1
ATOM 953 O O . SER A 1 120 ? 17.335 -8.987 9.529 1.00 48.50 120 SER A O 1
ATOM 955 N N . LYS A 1 121 ? 15.359 -10.021 9.421 1.00 49.25 121 LYS A N 1
ATOM 956 C CA . LYS A 1 121 ? 15.283 -10.044 7.941 1.00 49.25 121 LYS A CA 1
ATOM 957 C C . LYS A 1 121 ? 15.164 -8.641 7.317 1.00 49.25 121 LYS A C 1
ATOM 959 O O . LYS A 1 121 ? 15.525 -8.449 6.155 1.00 49.25 121 LYS A O 1
ATOM 964 N N . PHE A 1 122 ? 14.715 -7.648 8.086 1.00 50.38 122 PHE A N 1
ATOM 965 C CA . PHE A 1 122 ? 14.762 -6.229 7.740 1.00 50.38 122 PHE A CA 1
ATOM 966 C C . PHE A 1 122 ? 16.184 -5.693 7.694 1.00 50.38 122 PHE A C 1
ATOM 968 O O . PHE A 1 122 ? 16.497 -4.933 6.785 1.00 50.38 122 PHE A O 1
ATOM 975 N N . ILE A 1 123 ? 17.065 -6.128 8.598 1.00 49.12 123 ILE A N 1
ATOM 976 C CA . ILE A 1 123 ? 18.451 -5.652 8.676 1.00 49.12 123 ILE A CA 1
ATOM 977 C C . ILE A 1 123 ? 19.229 -6.071 7.428 1.00 49.12 123 ILE A C 1
ATOM 979 O O . ILE A 1 123 ? 20.004 -5.277 6.906 1.00 49.12 123 ILE A O 1
ATOM 983 N N . THR A 1 124 ? 18.982 -7.254 6.864 1.00 47.44 124 THR A N 1
ATOM 984 C CA . THR A 1 124 ? 19.646 -7.678 5.617 1.00 47.44 124 THR A CA 1
ATOM 985 C C . THR A 1 124 ? 19.241 -6.812 4.418 1.00 47.44 124 THR A C 1
ATOM 987 O O . THR A 1 124 ? 20.068 -6.536 3.552 1.00 47.44 124 THR A O 1
ATOM 990 N N . HIS A 1 125 ? 18.002 -6.307 4.401 1.00 47.66 125 HIS A N 1
ATOM 991 C CA . HIS A 1 125 ? 17.507 -5.392 3.368 1.00 47.66 125 HIS A CA 1
ATOM 992 C C . HIS A 1 125 ? 17.692 -3.890 3.684 1.00 47.66 125 HIS A C 1
ATOM 994 O O . HIS A 1 125 ? 17.598 -3.052 2.785 1.00 47.66 125 HIS A O 1
ATOM 1000 N N . ALA A 1 126 ? 17.928 -3.534 4.947 1.00 44.28 126 ALA A N 1
ATOM 1001 C CA . ALA A 1 126 ? 18.248 -2.185 5.414 1.00 44.28 126 ALA A CA 1
ATOM 1002 C C . ALA A 1 126 ? 19.760 -1.915 5.358 1.00 44.28 126 ALA A C 1
ATOM 1004 O O . ALA A 1 126 ? 20.163 -0.800 5.051 1.00 44.28 126 ALA A O 1
ATOM 1005 N N . LYS A 1 127 ? 20.600 -2.950 5.505 1.00 44.44 127 LYS A N 1
ATOM 1006 C CA . LYS A 1 127 ? 22.027 -2.929 5.123 1.00 44.44 127 LYS A CA 1
ATOM 1007 C C . LYS A 1 127 ? 22.228 -2.623 3.647 1.00 44.44 127 LYS A C 1
ATOM 1009 O O . LYS A 1 127 ? 23.284 -2.161 3.238 1.00 44.44 127 LYS A O 1
ATOM 1014 N N . THR A 1 128 ? 21.213 -2.904 2.839 1.00 47.50 128 THR A N 1
ATOM 1015 C CA . THR A 1 128 ? 21.181 -2.466 1.457 1.00 47.50 128 THR A CA 1
ATOM 1016 C C . THR A 1 128 ? 21.110 -0.909 1.486 1.00 47.50 128 THR A C 1
ATOM 1018 O O . THR A 1 128 ? 21.984 -0.268 0.915 1.00 47.50 128 THR A O 1
ATOM 1021 N N . ILE A 1 129 ? 20.182 -0.284 2.224 1.00 46.44 129 ILE A N 1
ATOM 1022 C CA . ILE A 1 129 ? 20.011 1.188 2.289 1.00 46.44 129 ILE A CA 1
ATOM 1023 C C . ILE A 1 129 ? 21.264 1.920 2.801 1.00 46.44 129 ILE A C 1
ATOM 1025 O O . ILE A 1 129 ? 21.585 2.987 2.291 1.00 46.44 129 ILE A O 1
ATOM 1029 N N . THR A 1 130 ? 22.010 1.357 3.756 1.00 46.44 130 THR A N 1
ATOM 1030 C CA . THR A 1 130 ? 23.258 1.978 4.249 1.00 46.44 130 THR A CA 1
ATOM 1031 C C . THR A 1 130 ? 24.417 1.903 3.254 1.00 46.44 130 THR A C 1
ATOM 1033 O O . THR A 1 130 ? 25.421 2.590 3.425 1.00 46.44 130 THR A O 1
ATOM 1036 N N . ARG A 1 131 ? 24.280 1.130 2.171 1.00 47.38 131 ARG A N 1
ATOM 1037 C CA . ARG A 1 131 ? 25.206 1.131 1.036 1.00 47.38 131 ARG A CA 1
ATOM 1038 C C . ARG A 1 131 ? 24.599 1.878 -0.144 1.00 47.38 131 ARG A C 1
ATOM 1040 O O . ARG A 1 131 ? 24.413 1.315 -1.219 1.00 47.38 131 ARG A O 1
ATOM 1047 N N . ILE A 1 132 ? 24.322 3.162 0.056 1.00 50.09 132 ILE A N 1
ATOM 1048 C CA . ILE A 1 132 ? 23.777 4.074 -0.962 1.00 50.09 132 ILE A CA 1
ATOM 1049 C C . ILE A 1 132 ? 24.599 3.988 -2.266 1.00 50.09 132 ILE A C 1
ATOM 1051 O O . ILE A 1 132 ? 24.034 3.862 -3.348 1.00 50.09 132 ILE A O 1
ATOM 1055 N N . ASN A 1 133 ? 25.929 3.887 -2.168 1.00 45.75 133 ASN A N 1
ATOM 1056 C CA . ASN A 1 133 ? 26.807 3.742 -3.336 1.00 45.75 133 ASN A CA 1
ATOM 1057 C C . ASN A 1 133 ? 26.624 2.407 -4.089 1.00 45.75 133 ASN A C 1
ATOM 1059 O O . ASN A 1 133 ? 26.623 2.394 -5.314 1.00 45.75 133 ASN A O 1
ATOM 1063 N N . GLN A 1 134 ? 26.369 1.288 -3.397 1.00 45.44 134 GLN A N 1
ATOM 1064 C CA . GLN A 1 134 ? 25.990 0.027 -4.057 1.00 45.44 134 GLN A CA 1
ATOM 1065 C C . GLN A 1 134 ? 24.509 -0.002 -4.478 1.00 45.44 134 GLN A C 1
ATOM 1067 O O . GLN A 1 134 ? 24.160 -0.803 -5.336 1.00 45.44 134 GLN A O 1
ATOM 1072 N N . PHE A 1 135 ? 23.638 0.863 -3.944 1.00 44.62 135 PHE A N 1
ATOM 1073 C CA . PHE A 1 135 ? 22.251 1.039 -4.416 1.00 44.62 135 PHE A CA 1
ATOM 1074 C C . PHE A 1 135 ? 22.174 1.650 -5.803 1.00 44.62 135 PHE A C 1
ATOM 1076 O O . PHE A 1 135 ? 21.357 1.216 -6.613 1.00 44.62 135 PHE A O 1
ATOM 1083 N N . PHE A 1 136 ? 23.013 2.654 -6.056 1.00 45.94 136 PHE A N 1
ATOM 1084 C CA . PHE A 1 136 ? 23.104 3.308 -7.356 1.00 45.94 136 PHE A CA 1
ATOM 1085 C C . PHE A 1 136 ? 23.865 2.452 -8.377 1.00 45.94 136 PHE A C 1
ATOM 1087 O O . PHE A 1 136 ? 23.497 2.457 -9.548 1.00 45.94 136 PHE A O 1
ATOM 1094 N N . SER A 1 137 ? 24.860 1.668 -7.943 1.00 43.72 137 SER A N 1
ATOM 1095 C CA . SER A 1 137 ? 25.635 0.787 -8.833 1.00 43.72 137 SER A CA 1
ATOM 1096 C C . SER A 1 137 ? 25.043 -0.610 -9.043 1.00 43.72 137 SER A C 1
ATOM 1098 O O . SER A 1 137 ? 25.462 -1.305 -9.965 1.00 43.72 137 SER A O 1
ATOM 1100 N N . SER A 1 138 ? 24.100 -1.074 -8.214 1.00 43.47 138 SER A N 1
ATOM 1101 C CA . SER A 1 138 ? 23.501 -2.394 -8.422 1.00 43.47 138 SER A CA 1
ATOM 1102 C C . SER A 1 138 ? 22.495 -2.329 -9.570 1.00 43.47 138 SER A C 1
ATOM 1104 O O . SER A 1 138 ? 21.354 -1.886 -9.411 1.00 43.47 138 SER A O 1
ATOM 1106 N N . GLU A 1 139 ? 22.919 -2.831 -10.730 1.00 48.72 139 GLU A N 1
ATOM 1107 C CA . GLU A 1 139 ? 22.110 -3.009 -11.943 1.00 48.72 139 GLU A CA 1
ATOM 1108 C C . GLU A 1 139 ? 20.765 -3.724 -11.693 1.00 48.72 139 GLU A C 1
ATOM 1110 O O . GLU A 1 139 ? 19.840 -3.584 -12.486 1.00 48.72 139 GLU A O 1
ATOM 1115 N N . LYS A 1 140 ? 20.608 -4.434 -10.566 1.00 48.22 140 LYS A N 1
ATOM 1116 C CA . LYS A 1 140 ? 19.489 -5.347 -10.296 1.00 48.22 140 LYS A CA 1
ATOM 1117 C C . LYS A 1 140 ? 18.143 -4.735 -9.885 1.00 48.22 140 LYS A C 1
ATOM 1119 O O . LYS A 1 140 ? 17.159 -5.459 -9.940 1.00 48.22 140 LYS A O 1
ATOM 1124 N N . ILE A 1 141 ? 18.041 -3.493 -9.386 1.00 50.00 141 ILE A N 1
ATOM 1125 C CA . ILE A 1 141 ? 16.736 -2.991 -8.864 1.00 50.00 141 ILE A CA 1
ATOM 1126 C C . ILE A 1 141 ? 16.427 -1.546 -9.270 1.00 50.00 141 ILE A C 1
ATOM 1128 O O . ILE A 1 141 ? 15.317 -1.255 -9.724 1.00 50.00 141 ILE A O 1
ATOM 1132 N N . LEU A 1 142 ? 17.380 -0.627 -9.100 1.00 50.16 142 LEU A N 1
ATOM 1133 C CA . LEU A 1 142 ? 17.239 0.757 -9.572 1.00 50.16 142 LEU A CA 1
ATOM 1134 C C . LEU A 1 142 ? 17.697 0.884 -11.027 1.00 50.16 142 LEU A C 1
ATOM 1136 O O . LEU A 1 142 ? 17.013 1.553 -11.798 1.00 50.16 142 LEU A O 1
ATOM 1140 N N . GLY A 1 143 ? 18.765 0.173 -11.412 1.00 58.00 143 GLY A N 1
ATOM 1141 C CA . GLY A 1 143 ? 19.253 0.099 -12.792 1.00 58.00 143 GLY A CA 1
ATOM 1142 C C . GLY A 1 143 ? 18.151 -0.278 -13.778 1.00 58.00 143 GLY A C 1
ATOM 1143 O O . GLY A 1 143 ? 17.872 0.490 -14.691 1.00 58.00 143 GLY A O 1
ATOM 1144 N N . GLU A 1 144 ? 17.427 -1.374 -13.539 1.00 63.09 144 GLU A N 1
ATOM 1145 C CA . GLU A 1 144 ? 16.318 -1.791 -14.413 1.00 63.09 144 GLU A CA 1
ATOM 1146 C C . GLU A 1 144 ? 15.237 -0.709 -14.585 1.00 63.09 144 GLU A C 1
ATOM 1148 O O . GLU A 1 144 ? 14.741 -0.501 -15.692 1.00 63.09 144 GLU A O 1
ATOM 1153 N N . ARG A 1 145 ? 14.889 0.031 -13.521 1.00 73.31 145 ARG A N 1
ATOM 1154 C CA . ARG A 1 145 ? 13.875 1.099 -13.591 1.00 73.31 145 ARG A CA 1
ATOM 1155 C C . ARG A 1 145 ? 14.386 2.328 -14.324 1.00 73.31 145 ARG A C 1
ATOM 1157 O O . ARG A 1 145 ? 13.670 2.857 -15.167 1.00 73.31 145 ARG A O 1
ATOM 1164 N N . PHE A 1 146 ? 15.611 2.758 -14.031 1.00 78.06 146 PHE A N 1
ATOM 1165 C CA . PHE A 1 146 ? 16.254 3.865 -14.737 1.00 78.06 146 PHE A CA 1
ATOM 1166 C C . PHE A 1 146 ? 16.421 3.553 -16.225 1.00 78.06 146 PHE A C 1
ATOM 1168 O O . PHE A 1 146 ? 16.141 4.408 -17.064 1.00 78.06 146 PHE A O 1
ATOM 1175 N N . LEU A 1 147 ? 16.804 2.320 -16.562 1.00 79.12 147 LEU A N 1
ATOM 1176 C CA . LEU A 1 147 ? 16.877 1.848 -17.940 1.00 79.12 147 LEU A CA 1
ATOM 1177 C C . LEU A 1 147 ? 15.498 1.843 -18.601 1.00 79.12 147 LEU A C 1
ATOM 1179 O O . LEU A 1 147 ? 15.372 2.328 -19.723 1.00 79.12 147 LEU A O 1
ATOM 1183 N N . CYS A 1 148 ? 14.462 1.357 -17.912 1.00 82.44 148 CYS A N 1
ATOM 1184 C CA . CYS A 1 148 ? 13.085 1.445 -18.400 1.00 82.44 148 CYS A CA 1
ATOM 1185 C C . CYS A 1 148 ? 12.670 2.897 -18.656 1.00 82.44 148 CYS A C 1
ATOM 1187 O O . CYS A 1 148 ? 12.148 3.181 -19.723 1.00 82.44 148 CYS A O 1
ATOM 1189 N N . TRP A 1 149 ? 12.931 3.828 -17.735 1.00 87.50 149 TRP A N 1
ATOM 1190 C CA . TRP A 1 149 ? 12.578 5.242 -17.908 1.00 87.50 149 TRP A CA 1
ATOM 1191 C C . TRP A 1 149 ? 13.323 5.891 -19.067 1.00 87.50 149 TRP A C 1
ATOM 1193 O O . TRP A 1 149 ? 12.715 6.586 -19.881 1.00 87.50 149 TRP A O 1
ATOM 1203 N N . LYS A 1 150 ? 14.629 5.632 -19.175 1.00 85.50 150 LYS A N 1
ATOM 1204 C CA . LYS A 1 150 ? 15.450 6.132 -20.278 1.00 85.50 150 LYS A CA 1
ATOM 1205 C C . LYS A 1 150 ? 14.945 5.594 -21.618 1.00 85.50 150 LYS A C 1
ATOM 1207 O O . LYS A 1 150 ? 14.816 6.364 -22.567 1.00 85.50 150 LYS A O 1
ATOM 1212 N N . ALA A 1 151 ? 14.600 4.308 -21.676 1.00 85.94 151 ALA A N 1
ATOM 1213 C CA . ALA A 1 151 ? 14.008 3.701 -22.860 1.00 85.94 151 ALA A CA 1
ATOM 1214 C C . ALA A 1 151 ? 12.616 4.271 -23.166 1.00 85.94 151 ALA A C 1
ATOM 1216 O O . ALA A 1 151 ? 12.356 4.601 -24.314 1.00 85.94 151 ALA A O 1
ATOM 1217 N N . SER A 1 152 ? 11.754 4.481 -22.166 1.00 88.12 152 SER A N 1
ATOM 1218 C CA . SER A 1 152 ? 10.443 5.109 -22.363 1.00 88.12 152 SER A CA 1
ATOM 1219 C C . SER A 1 152 ? 10.568 6.511 -22.961 1.00 88.12 152 SER A C 1
ATOM 1221 O O . SER A 1 152 ? 9.849 6.835 -23.900 1.00 88.12 152 SER A O 1
ATOM 1223 N N . ILE A 1 153 ? 11.507 7.331 -22.474 1.00 89.31 153 ILE A N 1
ATOM 1224 C CA . ILE A 1 153 ? 11.765 8.666 -23.039 1.00 89.31 153 ILE A CA 1
ATOM 1225 C C . ILE A 1 153 ? 12.255 8.557 -24.490 1.00 89.31 153 ILE A C 1
ATOM 1227 O O . ILE A 1 153 ? 11.827 9.341 -25.334 1.00 89.31 153 ILE A O 1
ATOM 1231 N N . ALA A 1 154 ? 13.122 7.588 -24.800 1.00 88.62 154 ALA A N 1
ATOM 1232 C CA . ALA A 1 154 ? 13.576 7.348 -26.169 1.00 88.62 154 ALA A CA 1
ATOM 1233 C C . ALA A 1 154 ? 12.419 6.926 -27.096 1.00 88.62 154 ALA A C 1
ATOM 1235 O O . ALA A 1 154 ? 12.275 7.499 -28.169 1.00 88.62 154 ALA A O 1
ATOM 1236 N N . MET A 1 155 ? 11.540 6.019 -26.654 1.00 89.19 155 MET A N 1
ATOM 1237 C CA . MET A 1 155 ? 10.351 5.608 -27.416 1.00 89.19 155 MET A CA 1
ATOM 1238 C C . MET A 1 155 ? 9.389 6.772 -27.672 1.00 89.19 155 MET A C 1
ATOM 1240 O O . MET A 1 155 ? 8.842 6.880 -28.765 1.00 89.19 155 MET A O 1
ATOM 1244 N N . ILE A 1 156 ? 9.190 7.653 -26.683 1.00 90.06 156 ILE A N 1
ATOM 1245 C CA . ILE A 1 156 ? 8.350 8.852 -26.836 1.00 90.06 156 ILE A CA 1
ATOM 1246 C C . ILE A 1 156 ? 8.949 9.796 -27.885 1.00 90.06 156 ILE A C 1
ATOM 1248 O O . ILE A 1 156 ? 8.211 10.369 -28.681 1.00 90.06 156 ILE A O 1
ATOM 1252 N N . LYS A 1 157 ? 10.281 9.938 -27.915 1.00 89.12 157 LYS A N 1
ATOM 1253 C CA . LYS A 1 157 ? 10.972 10.747 -28.929 1.00 89.12 157 LYS A CA 1
ATOM 1254 C C . LYS A 1 157 ? 10.873 10.146 -30.334 1.00 89.12 157 LYS A C 1
ATOM 1256 O O . LYS A 1 157 ? 10.788 10.907 -31.289 1.00 89.12 157 LYS A O 1
ATOM 1261 N N . GLU A 1 158 ? 10.884 8.820 -30.464 1.00 89.00 158 GLU A N 1
ATOM 1262 C CA . GLU A 1 158 ? 10.767 8.140 -31.765 1.00 89.00 158 GLU A CA 1
ATOM 1263 C C . GLU A 1 158 ? 9.324 8.093 -32.288 1.00 89.00 158 GLU A C 1
ATOM 1265 O O . GLU A 1 158 ? 9.107 8.175 -33.496 1.00 89.00 158 GLU A O 1
ATOM 1270 N N . HIS A 1 159 ? 8.331 8.024 -31.397 1.00 89.12 159 HIS A N 1
ATOM 1271 C CA . HIS A 1 159 ? 6.914 7.932 -31.762 1.00 89.12 159 HIS A CA 1
ATOM 1272 C C . HIS A 1 159 ? 6.045 8.981 -31.036 1.00 89.12 159 HIS A C 1
ATOM 1274 O O . HIS A 1 159 ? 5.169 8.610 -30.251 1.00 89.12 159 HIS A O 1
ATOM 1280 N N . PRO A 1 160 ? 6.231 10.292 -31.294 1.00 88.62 160 PRO A N 1
ATOM 1281 C CA . PRO A 1 160 ? 5.575 11.351 -30.521 1.00 88.62 160 PRO A CA 1
ATOM 1282 C C . PRO A 1 160 ? 4.067 11.489 -30.782 1.00 88.62 160 PRO A C 1
ATOM 1284 O O . PRO A 1 160 ? 3.344 11.942 -29.901 1.00 88.62 160 PRO A O 1
ATOM 1287 N N . VAL A 1 161 ? 3.585 11.117 -31.974 1.00 89.00 161 VAL A N 1
ATOM 1288 C CA . VAL A 1 161 ? 2.188 11.364 -32.384 1.00 89.00 161 VAL A CA 1
ATOM 1289 C C . VAL A 1 161 ? 1.283 10.163 -32.101 1.00 89.00 161 VAL A C 1
ATOM 1291 O O . VAL A 1 161 ? 0.258 10.300 -31.445 1.00 89.00 161 VAL A O 1
ATOM 1294 N N . LEU A 1 162 ? 1.663 8.976 -32.586 1.00 88.00 162 LEU A N 1
ATOM 1295 C CA . LEU A 1 162 ? 0.844 7.757 -32.488 1.00 88.00 162 LEU A CA 1
ATOM 1296 C C . LEU A 1 162 ? 1.287 6.820 -31.350 1.00 88.00 162 LEU A C 1
ATOM 1298 O O . LEU A 1 162 ? 0.562 5.892 -30.992 1.00 88.00 162 LEU A O 1
ATOM 1302 N N . GLY A 1 163 ? 2.463 7.061 -30.761 1.00 87.38 163 GLY A N 1
ATOM 1303 C CA . GLY A 1 163 ? 3.066 6.167 -29.779 1.00 87.38 163 GLY A CA 1
ATOM 1304 C C . GLY A 1 163 ? 3.420 4.794 -30.357 1.00 87.38 163 GLY A C 1
ATOM 1305 O O . GLY A 1 163 ? 3.398 4.565 -31.563 1.00 87.38 163 GLY A O 1
ATOM 1306 N N . ILE A 1 164 ? 3.752 3.863 -29.465 1.00 87.69 164 ILE A N 1
ATOM 1307 C CA . ILE A 1 164 ? 4.094 2.476 -29.819 1.00 87.69 164 ILE A CA 1
ATOM 1308 C C . ILE A 1 164 ? 2.891 1.524 -29.763 1.00 87.69 164 ILE A C 1
ATOM 1310 O O . ILE A 1 164 ? 3.019 0.370 -30.146 1.00 87.69 164 ILE A O 1
ATOM 1314 N N . GLY A 1 165 ? 1.729 1.989 -29.292 1.00 86.62 165 GLY A N 1
ATOM 1315 C CA . GLY A 1 165 ? 0.549 1.165 -29.014 1.00 86.62 165 GLY A CA 1
ATOM 1316 C C . GLY A 1 165 ? 0.504 0.602 -27.579 1.00 86.62 165 GLY A C 1
ATOM 1317 O O . GLY A 1 165 ? 1.522 0.552 -26.882 1.00 86.62 165 GLY A O 1
ATOM 1318 N N . PRO A 1 166 ? -0.682 0.207 -27.082 1.00 86.94 166 PRO A N 1
ATOM 1319 C CA . PRO A 1 166 ? -0.859 -0.253 -25.707 1.00 86.94 166 PRO A CA 1
ATOM 1320 C C . PRO A 1 166 ? -0.411 -1.710 -25.502 1.00 86.94 166 PRO A C 1
ATOM 1322 O O . PRO A 1 166 ? -0.584 -2.569 -26.362 1.00 86.94 166 PRO A O 1
ATOM 1325 N N . GLY A 1 167 ? 0.088 -2.016 -24.301 1.00 84.81 167 GLY A N 1
ATOM 1326 C CA . GLY A 1 167 ? 0.313 -3.389 -23.838 1.00 84.81 167 GLY A CA 1
ATOM 1327 C C . GLY A 1 167 ? 1.765 -3.723 -23.489 1.00 84.81 167 GLY A C 1
ATOM 1328 O O . GLY A 1 167 ? 2.724 -3.223 -24.073 1.00 84.81 167 GLY A O 1
ATOM 1329 N N . SER A 1 168 ? 1.933 -4.632 -22.526 1.00 83.06 168 SER A N 1
ATOM 1330 C CA . SER A 1 168 ? 3.251 -5.024 -22.007 1.00 83.06 168 SER A CA 1
ATOM 1331 C C . SER A 1 168 ? 4.125 -5.736 -23.042 1.00 83.06 168 SER A C 1
ATOM 1333 O O . SER A 1 168 ? 5.344 -5.583 -23.017 1.00 83.06 168 SER A O 1
ATOM 1335 N N . LYS A 1 169 ? 3.517 -6.489 -23.969 1.00 87.12 169 LYS A N 1
ATOM 1336 C CA . LYS A 1 169 ? 4.227 -7.165 -25.068 1.00 87.12 169 LYS A CA 1
ATOM 1337 C C . LYS A 1 169 ? 4.804 -6.162 -26.066 1.00 87.12 169 LYS A C 1
ATOM 1339 O O . LYS A 1 169 ? 5.960 -6.280 -26.448 1.00 87.12 169 LYS A O 1
ATOM 1344 N N . VAL A 1 170 ? 4.016 -5.152 -26.426 1.00 87.50 170 VAL A N 1
ATOM 1345 C CA . VAL A 1 170 ? 4.408 -4.104 -27.373 1.00 87.50 170 VAL A CA 1
ATOM 1346 C C . VAL A 1 170 ? 5.563 -3.276 -26.809 1.00 87.50 170 VAL A C 1
ATOM 1348 O O . VAL A 1 170 ? 6.597 -3.139 -27.459 1.00 87.50 170 VAL A O 1
ATOM 1351 N N . PHE A 1 171 ? 5.449 -2.845 -25.547 1.00 87.69 171 PHE A N 1
ATOM 1352 C CA . PHE A 1 171 ? 6.542 -2.167 -24.845 1.00 87.69 171 PHE A CA 1
ATOM 1353 C C . PHE A 1 171 ? 7.804 -3.033 -24.754 1.00 87.69 171 PHE A C 1
ATOM 1355 O O . PHE A 1 171 ? 8.903 -2.545 -24.997 1.00 87.69 171 PHE A O 1
ATOM 1362 N N . ARG A 1 172 ? 7.667 -4.329 -24.435 1.00 87.06 172 ARG A N 1
ATOM 1363 C CA . ARG A 1 172 ? 8.808 -5.255 -24.362 1.00 87.06 172 ARG A CA 1
ATOM 1364 C C . ARG A 1 172 ? 9.540 -5.357 -25.700 1.00 87.06 172 ARG A C 1
ATOM 1366 O O . ARG A 1 172 ? 10.767 -5.324 -25.703 1.00 87.06 172 ARG A O 1
ATOM 1373 N N . ASN A 1 173 ? 8.807 -5.446 -26.806 1.00 87.69 173 ASN A N 1
ATOM 1374 C CA . ASN A 1 173 ? 9.396 -5.537 -28.140 1.00 87.69 173 ASN A CA 1
ATOM 1375 C C . ASN A 1 173 ? 10.145 -4.248 -28.504 1.00 87.69 173 ASN A C 1
ATOM 1377 O O . ASN A 1 173 ? 11.309 -4.313 -28.894 1.00 87.69 173 ASN A O 1
ATOM 1381 N N . ALA A 1 174 ? 9.524 -3.083 -28.290 1.00 86.50 174 ALA A N 1
ATOM 1382 C CA . ALA A 1 174 ? 10.171 -1.788 -28.513 1.00 86.50 174 ALA A CA 1
ATOM 1383 C C . ALA A 1 174 ? 11.418 -1.614 -27.623 1.00 86.50 174 ALA A C 1
ATOM 1385 O O . ALA A 1 174 ? 12.457 -1.127 -28.066 1.00 86.50 174 ALA A O 1
ATOM 1386 N N . TYR A 1 175 ? 11.345 -2.064 -26.366 1.00 86.75 175 TYR A N 1
ATOM 1387 C CA . TYR A 1 175 ? 12.459 -1.999 -25.421 1.00 86.75 175 TYR A CA 1
ATOM 1388 C C . TYR A 1 175 ? 13.636 -2.868 -25.877 1.00 86.75 175 TYR A C 1
ATOM 1390 O O . TYR A 1 175 ? 14.782 -2.421 -25.855 1.00 86.75 175 TYR A O 1
ATOM 1398 N N . GLN A 1 176 ? 13.358 -4.094 -26.332 1.00 85.62 176 GLN A N 1
ATOM 1399 C CA . GLN A 1 176 ? 14.374 -4.997 -26.876 1.00 85.62 176 GLN A CA 1
ATOM 1400 C C . GLN A 1 176 ? 15.022 -4.424 -28.140 1.00 85.62 176 GLN A C 1
ATOM 1402 O O . GLN A 1 176 ? 16.247 -4.450 -28.253 1.00 85.62 176 GLN A O 1
ATOM 1407 N N . GLN A 1 177 ? 14.233 -3.847 -29.049 1.00 84.88 177 GLN A N 1
ATOM 1408 C CA . GLN A 1 177 ? 14.745 -3.205 -30.263 1.00 84.88 177 GLN A CA 1
ATOM 1409 C C . GLN A 1 177 ? 15.690 -2.041 -29.932 1.00 84.88 177 GLN A C 1
ATOM 1411 O O . GLN A 1 177 ? 16.828 -2.026 -30.409 1.00 84.88 177 GLN A O 1
ATOM 1416 N N . LEU A 1 178 ? 15.282 -1.132 -29.039 1.00 84.06 178 LEU A N 1
ATOM 1417 C CA . LEU A 1 178 ? 16.133 -0.032 -28.569 1.00 84.06 178 LEU A CA 1
ATOM 1418 C C . LEU A 1 178 ? 17.428 -0.532 -27.924 1.00 84.06 178 LEU A C 1
ATOM 1420 O O . LEU A 1 178 ? 18.503 -0.001 -28.201 1.00 84.06 178 LEU A O 1
ATOM 1424 N N . TRP A 1 179 ? 17.346 -1.578 -27.101 1.00 78.75 179 TRP A N 1
ATOM 1425 C CA . TRP A 1 179 ? 18.516 -2.160 -26.447 1.00 78.75 179 TRP A CA 1
ATOM 1426 C C . TRP A 1 179 ? 19.500 -2.782 -27.445 1.00 78.75 179 TRP A C 1
ATOM 1428 O O . TRP A 1 179 ? 20.709 -2.604 -27.309 1.00 78.75 179 TRP A O 1
ATOM 1438 N N . THR A 1 180 ? 19.001 -3.482 -28.469 1.00 77.50 180 THR A N 1
ATOM 1439 C CA . THR A 1 180 ? 19.854 -4.072 -29.517 1.00 77.50 180 THR A CA 1
ATOM 1440 C C . THR A 1 180 ? 20.522 -3.023 -30.404 1.00 77.50 180 THR A C 1
ATOM 1442 O O . THR A 1 180 ? 21.676 -3.206 -30.786 1.00 77.50 180 THR A O 1
ATOM 1445 N N . ARG A 1 181 ? 19.844 -1.905 -30.689 1.00 72.56 181 ARG A N 1
ATOM 1446 C CA . ARG A 1 181 ? 20.388 -0.809 -31.502 1.00 72.56 181 ARG A CA 1
ATOM 1447 C C . ARG A 1 181 ? 21.486 -0.032 -30.777 1.00 72.56 181 ARG A C 1
ATOM 1449 O O . ARG A 1 181 ? 22.447 0.359 -31.416 1.00 72.56 181 ARG A O 1
ATOM 1456 N N . ASN A 1 182 ? 21.378 0.134 -29.460 1.00 68.06 182 ASN A N 1
ATOM 1457 C CA . ASN A 1 182 ? 22.372 0.850 -28.649 1.00 68.06 182 ASN A CA 1
ATOM 1458 C C . ASN A 1 182 ? 23.665 0.043 -28.384 1.00 68.06 182 ASN A C 1
ATOM 1460 O O . ASN A 1 182 ? 24.574 0.557 -27.739 1.00 68.06 182 ASN A O 1
ATOM 1464 N N . LYS A 1 183 ? 23.716 -1.233 -28.801 1.00 61.12 183 LYS A N 1
ATOM 1465 C CA . LYS A 1 183 ? 24.891 -2.119 -28.699 1.00 61.12 183 LYS A CA 1
ATOM 1466 C C . LYS A 1 183 ? 25.717 -2.212 -29.993 1.00 61.12 183 LYS A C 1
ATOM 1468 O O . LYS A 1 183 ? 26.761 -2.860 -29.961 1.00 61.12 183 LYS A O 1
ATOM 1473 N N . ARG A 1 184 ? 25.237 -1.646 -31.104 1.00 48.44 184 ARG A N 1
ATOM 1474 C CA . ARG A 1 184 ? 26.010 -1.457 -32.342 1.00 48.44 184 ARG A CA 1
ATOM 1475 C C . ARG A 1 184 ? 26.626 -0.068 -32.335 1.00 48.44 184 ARG A C 1
ATOM 1477 O O . ARG A 1 184 ? 27.742 0.048 -32.874 1.00 48.44 184 ARG A O 1
#

Radius of gyration: 20.77 Å; chains: 1; bounding box: 50×41×52 Å

Sequence (184 aa):
MLITCGLVCAYGLYGYYTGIAINAGRLVATFEYHSRIAKYISLLLPIAVCLFFYYKDFLNRLYLAILICVCSFSLILTMSRASWVATFFTILFICFAIQKKYLMFLMVGACTVLILVLPSKFITHAKTITRINQFFSSEKILGERFLCWKASIAMIKEHPVLGIGPGSKVFRNAYQQLWTRNKR

pLDDT: mean 76.57, std 13.91, range [43.47, 93.0]

Secondary structure (DSSP, 8-state):
-HHHHHHHHHHHHHHHHHSTTEETTEE-TTSSSHHHHHHHHHHHHHHHHHHHHH---HHHHHHHHHHHHHHHHHHHHTT-HHHHHHHHHHHHHHHHHTT-HHHHHHHHHHHHHHHHHS-THHHHHHHHHT-HHHHHH-IIIIIHHHHHHHHHHHHHHHSTTT-S-SSHHHHHHHHHHHHHHTT-